Protein AF-0000000068960064 (afdb_homodimer)

Structure (mmCIF, N/CA/C/O backbone):
data_AF-0000000068960064-model_v1
#
loop_
_entity.id
_entity.type
_entity.pdbx_description
1 polymer 'DUF3850 domain-containing protein'
#
loop_
_atom_site.group_PDB
_atom_site.id
_atom_site.type_symbol
_atom_site.label_atom_id
_atom_site.label_alt_id
_atom_site.label_comp_id
_atom_site.label_asym_id
_atom_site.label_entity_id
_atom_site.label_seq_id
_atom_site.pdbx_PDB_ins_code
_atom_site.Cartn_x
_atom_site.Cartn_y
_atom_site.Cartn_z
_atom_site.occupancy
_atom_site.B_iso_or_equiv
_atom_site.auth_seq_id
_atom_site.auth_comp_id
_atom_site.auth_asym_id
_atom_site.auth_atom_id
_atom_site.pdbx_PDB_model_num
ATOM 1 N N . MET A 1 1 ? 0.084 6.121 22.406 1 81.81 1 MET A N 1
ATOM 2 C CA . MET A 1 1 ? -1.098 6.828 21.906 1 81.81 1 MET A CA 1
ATOM 3 C C . MET A 1 1 ? -1.015 7.051 20.406 1 81.81 1 MET A C 1
ATOM 5 O O . MET A 1 1 ? 0.071 7.273 19.859 1 81.81 1 MET A O 1
ATOM 9 N N . SER A 1 2 ? -2.117 6.816 19.656 1 93 2 SER A N 1
ATOM 10 C CA . SER A 1 2 ? -2.115 7.016 18.219 1 93 2 SER A CA 1
ATOM 11 C C . SER A 1 2 ? -2.152 8.5 17.859 1 93 2 SER A C 1
ATOM 13 O O . SER A 1 2 ? -2.826 9.289 18.531 1 93 2 SER A O 1
ATOM 15 N N . VAL A 1 3 ? -1.371 8.844 16.922 1 95.94 3 VAL A N 1
ATOM 16 C CA . VAL A 1 3 ? -1.295 10.227 16.453 1 95.94 3 VAL A CA 1
ATOM 17 C C . VAL A 1 3 ? -2.088 10.367 15.156 1 95.94 3 VAL A C 1
ATOM 19 O O . VAL A 1 3 ? -2.084 9.469 14.312 1 95.94 3 VAL A O 1
ATOM 22 N N . ILE A 1 4 ? -2.777 11.492 15.031 1 96.94 4 ILE A N 1
ATOM 23 C CA . ILE A 1 4 ? -3.428 11.828 13.766 1 96.94 4 ILE A CA 1
ATOM 24 C C . ILE A 1 4 ? -2.545 12.789 12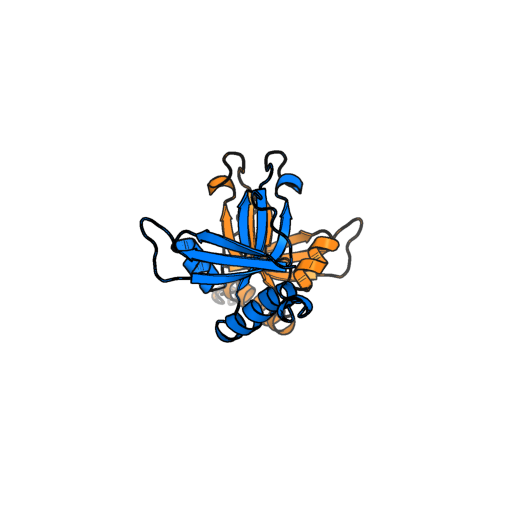.969 1 96.94 4 ILE A C 1
ATOM 26 O O . ILE A 1 4 ? -2.201 13.875 13.445 1 96.94 4 ILE A O 1
ATOM 30 N N . HIS A 1 5 ? -2.164 12.43 11.766 1 98.12 5 HIS A N 1
ATOM 31 C CA . HIS A 1 5 ? -1.377 13.266 10.867 1 98.12 5 HIS A CA 1
ATOM 32 C C . HIS A 1 5 ? -2.242 13.836 9.75 1 98.12 5 HIS A C 1
ATOM 34 O O . HIS A 1 5 ? -2.961 13.102 9.078 1 98.12 5 HIS A O 1
ATOM 40 N N . SER A 1 6 ? -2.203 15.156 9.602 1 96.94 6 SER A N 1
ATOM 41 C CA . SER A 1 6 ? -2.891 15.789 8.477 1 96.94 6 SER A CA 1
ATOM 42 C C . SER A 1 6 ? -1.983 15.875 7.258 1 96.94 6 SER A C 1
ATOM 44 O O . SER A 1 6 ? -0.905 16.469 7.32 1 96.94 6 SER A O 1
ATOM 46 N N . LEU A 1 7 ? -2.424 15.32 6.137 1 97.31 7 LEU A N 1
ATOM 47 C CA . LEU A 1 7 ? -1.619 15.297 4.918 1 97.31 7 LEU A CA 1
ATOM 48 C C . LEU A 1 7 ? -2.445 15.734 3.713 1 97.31 7 LEU A C 1
ATOM 50 O O . LEU A 1 7 ? -3.631 15.406 3.615 1 97.31 7 LEU A O 1
ATOM 54 N N . LYS A 1 8 ? -1.769 16.438 2.809 1 96.31 8 LYS A N 1
ATOM 55 C CA . LYS A 1 8 ? -2.402 16.75 1.531 1 96.31 8 LYS A CA 1
ATOM 56 C C . LYS A 1 8 ? -2.182 15.633 0.52 1 96.31 8 LYS A C 1
ATOM 58 O O . LYS A 1 8 ? -1.143 14.977 0.537 1 96.31 8 LYS A O 1
ATOM 63 N N . ILE A 1 9 ? -3.078 15.461 -0.374 1 97.62 9 ILE A N 1
ATOM 64 C CA . ILE A 1 9 ? -2.994 14.492 -1.461 1 97.62 9 ILE A CA 1
ATOM 65 C C . ILE A 1 9 ? -3.629 15.078 -2.723 1 97.62 9 ILE A C 1
ATOM 67 O O . ILE A 1 9 ? -4.656 15.758 -2.65 1 97.62 9 ILE A O 1
ATOM 71 N N . ALA A 1 10 ? -3.008 14.789 -3.893 1 96.19 10 ALA A N 1
ATOM 72 C CA . ALA A 1 10 ? -3.539 15.266 -5.164 1 96.19 10 ALA A CA 1
ATOM 73 C C . ALA A 1 10 ? -4.887 14.625 -5.473 1 96.19 10 ALA A C 1
ATOM 75 O O . ALA A 1 10 ? -5.137 13.477 -5.09 1 96.19 10 ALA A O 1
ATOM 76 N N . PRO A 1 11 ? -5.75 15.273 -6.262 1 96.5 11 PRO A N 1
ATOM 77 C CA . PRO A 1 11 ? -7.113 14.797 -6.504 1 96.5 11 PRO A CA 1
ATOM 78 C C . PRO A 1 11 ? -7.148 13.406 -7.137 1 96.5 11 PRO A C 1
ATOM 80 O O . PRO A 1 11 ? -7.969 12.57 -6.754 1 96.5 11 PRO A O 1
ATOM 83 N N . GLY A 1 12 ? -6.281 13.156 -8.148 1 96.75 12 GLY A N 1
ATOM 84 C CA . GLY A 1 12 ? -6.258 11.828 -8.75 1 96.75 12 GLY A CA 1
ATOM 85 C C . GLY A 1 12 ? -5.906 10.734 -7.762 1 96.75 12 GLY A C 1
ATOM 86 O O . GLY A 1 12 ? -6.539 9.68 -7.75 1 96.75 12 GLY A O 1
ATOM 87 N N . HIS A 1 13 ? -4.965 10.984 -6.945 1 98.25 13 HIS A N 1
ATOM 88 C CA . HIS A 1 13 ? -4.59 10.031 -5.91 1 98.25 13 HIS A CA 1
ATOM 89 C C . HIS A 1 13 ? -5.691 9.891 -4.863 1 98.25 13 HIS A C 1
ATOM 91 O O . HIS A 1 13 ? -6.004 8.773 -4.434 1 98.25 13 HIS A O 1
ATOM 97 N N . PHE A 1 14 ? -6.289 11.016 -4.504 1 98.31 14 PHE A N 1
ATOM 98 C CA . PHE A 1 14 ? -7.375 10.992 -3.533 1 98.31 14 PHE A CA 1
ATOM 99 C C . PHE A 1 14 ? -8.523 10.117 -4.023 1 98.31 14 PHE A C 1
ATOM 101 O O . PHE A 1 14 ? -9.016 9.266 -3.289 1 98.31 14 PHE A O 1
ATOM 108 N N . ALA A 1 15 ? -8.945 10.312 -5.238 1 98.31 15 ALA A N 1
ATOM 109 C CA . ALA A 1 15 ? -10.031 9.531 -5.828 1 98.31 15 ALA A CA 1
ATOM 110 C C . ALA A 1 15 ? -9.719 8.039 -5.797 1 98.31 15 ALA A C 1
ATOM 112 O O . ALA A 1 15 ? -10.594 7.219 -5.523 1 98.31 15 ALA A O 1
ATOM 113 N N . SER A 1 16 ? -8.445 7.668 -6.078 1 98.69 16 SER A N 1
ATOM 114 C CA . SER A 1 16 ? -8.039 6.266 -6.086 1 98.69 16 SER A CA 1
ATOM 115 C C . SER A 1 16 ? -8.086 5.672 -4.68 1 98.69 16 SER A C 1
ATOM 117 O O . SER A 1 16 ? -8.398 4.492 -4.512 1 98.69 16 SER A O 1
ATOM 119 N N . VAL A 1 17 ? -7.77 6.477 -3.678 1 98.81 17 VAL A N 1
ATOM 120 C CA . VAL A 1 17 ? -7.848 6.012 -2.297 1 98.81 17 VAL A CA 1
ATOM 121 C C . VAL A 1 17 ? -9.305 5.738 -1.926 1 98.81 17 VAL A C 1
ATOM 123 O O . VAL A 1 17 ? -9.625 4.676 -1.387 1 98.81 17 VAL A O 1
ATOM 126 N N . ILE A 1 18 ? -10.195 6.668 -2.252 1 98.44 18 ILE A N 1
ATOM 127 C CA . ILE A 1 18 ? -11.609 6.562 -1.899 1 98.44 18 ILE A CA 1
ATOM 128 C C . ILE A 1 18 ? -12.234 5.363 -2.613 1 98.44 18 ILE A C 1
ATOM 130 O O . ILE A 1 18 ? -13.086 4.672 -2.051 1 98.44 18 ILE A O 1
ATOM 134 N N . ALA A 1 19 ? -11.758 5.094 -3.764 1 98.44 19 ALA A N 1
ATOM 135 C CA . ALA A 1 19 ? -12.273 3.975 -4.547 1 98.44 19 ALA A CA 1
ATOM 136 C C . ALA A 1 19 ? -11.75 2.645 -4.016 1 98.44 19 ALA A C 1
ATOM 138 O O . ALA A 1 19 ? -12.188 1.578 -4.449 1 98.44 19 ALA A O 1
ATOM 139 N N . GLY A 1 20 ? -10.781 2.691 -3.104 1 98.25 20 GLY A N 1
ATOM 140 C CA . GLY A 1 20 ? -10.211 1.477 -2.543 1 98.25 20 GLY A CA 1
ATOM 141 C C . GLY A 1 20 ? -9.133 0.864 -3.422 1 98.25 20 GLY A C 1
ATOM 142 O O . GLY A 1 20 ? -8.734 -0.284 -3.215 1 98.25 20 GLY A O 1
ATOM 143 N N . GLU A 1 21 ? -8.727 1.614 -4.422 1 98.81 21 GLU A N 1
ATOM 144 C CA . GLU A 1 21 ? -7.719 1.127 -5.363 1 98.81 21 GLU A CA 1
ATOM 145 C C . GLU A 1 21 ? -6.309 1.4 -4.852 1 98.81 21 GLU A C 1
ATOM 147 O O . GLU A 1 21 ? -5.449 0.517 -4.883 1 98.81 21 GLU A O 1
ATOM 152 N N . LYS A 1 22 ? -6.062 2.643 -4.512 1 98.88 22 LYS A N 1
ATOM 153 C CA . LYS A 1 22 ? -4.789 3.037 -3.918 1 98.88 22 LYS A CA 1
ATOM 154 C C . LYS A 1 22 ? -4.785 2.783 -2.412 1 98.88 22 LYS A C 1
ATOM 156 O O . LYS A 1 22 ? -5.551 3.406 -1.671 1 98.88 22 LYS A O 1
ATOM 161 N N . LYS A 1 23 ? -3.988 1.903 -1.956 1 98.94 23 LYS A N 1
ATOM 162 C CA . LYS A 1 23 ? -4.066 1.434 -0.576 1 98.94 23 LYS A CA 1
ATOM 163 C C . LYS A 1 23 ? -2.779 1.74 0.184 1 98.94 23 LYS A C 1
ATOM 165 O O . LYS A 1 23 ? -2.57 1.237 1.29 1 98.94 23 LYS A O 1
ATOM 170 N N . ALA A 1 24 ? -1.904 2.5 -0.433 1 98.94 24 ALA A N 1
ATOM 171 C CA . ALA A 1 24 ? -0.665 2.877 0.242 1 98.94 24 ALA A CA 1
ATOM 172 C C . ALA A 1 24 ? -0.191 4.254 -0.208 1 98.94 24 ALA A C 1
ATOM 174 O O . ALA A 1 24 ? -0.5 4.691 -1.319 1 98.94 24 ALA A O 1
ATOM 175 N N . GLU A 1 25 ? 0.481 4.871 0.685 1 98.69 25 GLU A N 1
ATOM 176 C CA . GLU A 1 25 ? 1.116 6.16 0.421 1 98.69 25 GLU A CA 1
ATOM 177 C C . GLU A 1 25 ? 2.637 6.035 0.425 1 98.69 25 GLU A C 1
ATOM 179 O O . GLU A 1 25 ? 3.203 5.301 1.238 1 98.69 25 GLU A O 1
ATOM 184 N N . LEU A 1 26 ? 3.27 6.715 -0.509 1 98.69 26 LEU A N 1
ATOM 185 C CA . LEU A 1 26 ? 4.715 6.891 -0.554 1 98.69 26 LEU A CA 1
ATOM 186 C C . LEU A 1 26 ? 5.109 8.289 -0.103 1 98.69 26 LEU A C 1
ATOM 188 O O . LEU A 1 26 ? 4.812 9.273 -0.787 1 98.69 26 LEU A O 1
ATOM 192 N N . ARG A 1 27 ? 5.824 8.367 1.087 1 98.5 27 ARG A N 1
ATOM 193 C CA . ARG A 1 27 ? 6.137 9.664 1.679 1 98.5 27 ARG A CA 1
ATOM 194 C C . ARG A 1 27 ? 7.48 9.633 2.396 1 98.5 27 ARG A C 1
ATOM 196 O O . ARG A 1 27 ? 7.934 8.57 2.826 1 98.5 27 ARG A O 1
ATOM 203 N N . MET A 1 28 ? 7.98 10.852 2.529 1 97.5 28 MET A N 1
ATOM 204 C CA . MET A 1 28 ? 9.062 10.984 3.498 1 97.5 28 MET A CA 1
ATOM 205 C C . MET A 1 28 ? 8.547 10.805 4.922 1 97.5 28 MET A C 1
ATOM 207 O O . MET A 1 28 ? 7.484 11.32 5.27 1 97.5 28 MET A O 1
ATOM 211 N N . ASN A 1 29 ? 9.359 10.023 5.66 1 98.12 29 ASN A N 1
ATOM 212 C CA . ASN A 1 29 ? 8.961 9.844 7.055 1 98.12 29 ASN A CA 1
ATOM 213 C C . ASN A 1 29 ? 9.453 10.984 7.934 1 98.12 29 ASN A C 1
ATOM 215 O O . ASN A 1 29 ? 10.219 10.766 8.875 1 98.12 29 ASN A O 1
ATOM 219 N N . ASP A 1 30 ? 8.969 12.133 7.734 1 97.62 30 ASP A N 1
ATOM 220 C CA . ASP A 1 30 ? 9.367 13.328 8.469 1 97.62 30 ASP A CA 1
ATOM 221 C C . ASP A 1 30 ? 8.461 13.555 9.68 1 97.62 30 ASP A C 1
ATOM 223 O O . ASP A 1 30 ? 8.695 14.469 10.469 1 97.62 30 ASP A O 1
ATOM 227 N N . ARG A 1 31 ? 7.52 12.688 9.891 1 97.25 31 ARG A N 1
ATOM 228 C CA . ARG A 1 31 ? 6.57 12.828 10.992 1 97.25 31 ARG A CA 1
ATOM 229 C C . ARG A 1 31 ? 6.645 11.633 11.938 1 97.25 31 ARG A C 1
ATOM 231 O O . ARG A 1 31 ? 5.867 11.539 12.891 1 97.25 31 ARG A O 1
ATOM 238 N N . ASN A 1 32 ? 7.562 10.828 11.68 1 97.31 32 ASN A N 1
ATOM 239 C CA . ASN A 1 32 ? 7.707 9.609 12.461 1 97.31 32 ASN A CA 1
ATOM 240 C C . ASN A 1 32 ? 6.41 8.805 12.484 1 97.31 32 ASN A C 1
ATOM 242 O O . ASN A 1 32 ? 5.898 8.469 13.555 1 97.31 32 ASN A O 1
ATOM 246 N N . PHE A 1 33 ? 5.926 8.461 11.344 1 98.5 33 PHE A N 1
ATOM 247 C CA . PHE A 1 33 ? 4.711 7.664 11.211 1 98.5 33 PHE A CA 1
ATOM 248 C C . PHE A 1 33 ? 4.867 6.324 11.922 1 98.5 33 PHE A C 1
ATOM 250 O O . PHE A 1 33 ? 5.941 5.723 11.891 1 98.5 33 PHE A O 1
ATOM 257 N N . LYS A 1 34 ? 3.805 5.852 12.539 1 98.25 34 LYS A N 1
ATOM 258 C CA . LYS A 1 34 ? 3.783 4.539 13.18 1 98.25 34 LYS A CA 1
ATOM 259 C C . LYS A 1 34 ? 2.541 3.75 12.781 1 98.25 34 LYS A C 1
ATOM 261 O O . LYS A 1 34 ? 1.494 4.332 12.492 1 98.25 34 LYS A O 1
ATOM 266 N N . CYS A 1 35 ? 2.814 2.441 12.742 1 98.31 35 CYS A N 1
ATOM 267 C CA . CYS A 1 35 ? 1.626 1.604 12.633 1 98.31 35 CYS A CA 1
ATOM 268 C C . CYS A 1 35 ? 0.622 1.937 13.734 1 98.31 35 CYS A C 1
ATOM 270 O O . CYS A 1 35 ? 1.001 2.125 14.891 1 98.31 35 CYS A O 1
ATOM 272 N N . GLY A 1 36 ? -0.589 2.127 13.367 1 97.56 36 GLY A N 1
ATOM 273 C CA . GLY A 1 36 ? -1.618 2.477 14.328 1 97.56 36 GLY A CA 1
ATOM 274 C C . GLY A 1 36 ? -1.963 3.953 14.328 1 97.56 36 GLY A C 1
ATOM 275 O O . GLY A 1 36 ? -3.008 4.352 14.844 1 97.56 36 GLY A O 1
ATOM 276 N N . ASP A 1 37 ? -1.085 4.797 13.773 1 98.19 37 ASP A N 1
ATOM 277 C CA . ASP A 1 37 ? -1.425 6.203 13.578 1 98.19 37 ASP A CA 1
ATOM 278 C C . ASP A 1 37 ? -2.564 6.355 12.57 1 98.19 37 ASP A C 1
ATOM 280 O O . ASP A 1 37 ? -2.973 5.383 11.938 1 98.19 37 ASP A O 1
ATOM 284 N N . PHE A 1 38 ? -3.086 7.527 12.555 1 98.5 38 PHE A N 1
ATOM 285 C CA . PHE A 1 38 ? -4.105 7.871 11.578 1 98.5 38 PHE A CA 1
ATOM 286 C C . PHE A 1 38 ? -3.639 9.016 10.688 1 98.5 38 PHE A C 1
ATOM 288 O O . PHE A 1 38 ? -2.865 9.875 11.117 1 98.5 38 PHE A O 1
ATOM 295 N N . ILE A 1 39 ? -4.129 8.938 9.438 1 98.44 39 ILE A N 1
ATOM 296 C CA . ILE A 1 39 ? -3.871 10 8.469 1 98.44 39 ILE A CA 1
ATOM 297 C C . ILE A 1 39 ? -5.184 10.664 8.07 1 98.44 39 ILE A C 1
ATOM 299 O O . ILE A 1 39 ? -6.121 9.992 7.637 1 98.44 39 ILE A O 1
ATOM 303 N N . LEU A 1 40 ? -5.258 11.906 8.359 1 97.94 40 LEU A N 1
ATOM 304 C CA . LEU A 1 40 ? -6.312 12.727 7.773 1 97.94 40 LEU A CA 1
ATOM 305 C C . LEU A 1 40 ? -5.895 13.258 6.406 1 97.94 40 LEU A C 1
ATOM 307 O O . LEU A 1 40 ? -5.074 14.172 6.312 1 97.94 40 LEU A O 1
ATOM 311 N N . LEU A 1 41 ? -6.461 12.727 5.34 1 98 41 LEU A N 1
ATOM 312 C CA . LEU A 1 41 ? -6.102 13.086 3.973 1 98 41 LEU A CA 1
ATOM 313 C C . LEU A 1 41 ? -6.961 14.234 3.469 1 98 41 LEU A C 1
ATOM 315 O O . LEU A 1 41 ? -8.188 14.125 3.414 1 98 41 LEU A O 1
ATOM 319 N N . HIS A 1 42 ? -6.285 15.297 3.113 1 97.12 42 HIS A N 1
ATOM 320 C CA . HIS A 1 42 ? -6.93 16.453 2.514 1 97.12 42 HIS A CA 1
ATOM 321 C C . HIS A 1 42 ? -6.637 16.547 1.019 1 97.12 42 HIS A C 1
ATOM 323 O O . HIS A 1 42 ? -5.477 16.656 0.614 1 97.12 42 HIS A O 1
ATOM 329 N N . GLU A 1 43 ? -7.695 16.453 0.282 1 97.19 43 GLU A N 1
ATOM 330 C CA . GLU A 1 43 ? -7.496 16.672 -1.147 1 97.19 43 GLU A CA 1
ATOM 331 C C . GLU A 1 43 ? -7.066 18.109 -1.434 1 97.19 43 GLU A C 1
ATOM 333 O O . GLU A 1 43 ? -7.664 19.047 -0.918 1 97.19 43 GLU A O 1
ATOM 338 N N . TRP A 1 44 ? -5.902 18.156 -2.158 1 94 44 TRP A N 1
ATOM 339 C CA . TRP A 1 44 ? -5.348 19.469 -2.422 1 94 44 TRP A CA 1
ATOM 340 C C . TRP A 1 44 ? -4.754 19.547 -3.824 1 94 44 TRP A C 1
ATOM 342 O O . TRP A 1 44 ? -3.967 18.688 -4.215 1 94 44 TRP A O 1
ATOM 352 N N . TRP A 1 45 ? -5.086 20.547 -4.547 1 87.44 45 TRP A N 1
ATOM 353 C CA . TRP A 1 45 ? -4.371 20.953 -5.758 1 87.44 45 TRP A CA 1
ATOM 354 C C . TRP A 1 45 ? -3.994 22.422 -5.699 1 87.44 45 TRP A C 1
ATOM 356 O O . TRP A 1 45 ? -3.207 22.844 -4.844 1 87.44 45 TRP A O 1
ATOM 366 N N . ASP A 1 46 ? -4.688 23.297 -6.234 1 86.12 46 ASP A N 1
ATOM 367 C CA . ASP A 1 46 ? -4.438 24.734 -6.172 1 86.12 46 ASP A CA 1
ATOM 368 C C . ASP A 1 46 ? -5.238 25.375 -5.047 1 86.12 46 ASP A C 1
ATOM 370 O O . ASP A 1 46 ? -4.875 26.453 -4.559 1 86.12 46 ASP A O 1
ATOM 374 N N . GLU A 1 47 ? -6.266 24.672 -4.637 1 81.06 47 GLU A N 1
ATOM 375 C CA . GLU A 1 47 ? -7.09 25.078 -3.504 1 81.06 47 GLU A CA 1
ATOM 376 C C . GLU A 1 47 ? -7.613 23.859 -2.74 1 81.06 47 GLU A C 1
ATOM 378 O O . GLU A 1 47 ? -7.633 22.75 -3.27 1 81.06 47 GLU A O 1
ATOM 383 N N . PHE A 1 48 ? -7.859 24.172 -1.529 1 77 48 PHE A N 1
ATOM 384 C CA . PHE A 1 48 ? -8.484 23.078 -0.778 1 77 48 PHE A CA 1
ATOM 385 C C . PHE A 1 48 ? -9.891 22.812 -1.296 1 77 48 PHE A C 1
ATOM 387 O O . PHE A 1 48 ? -10.617 23.734 -1.655 1 77 48 PHE A O 1
ATOM 394 N N . THR A 1 49 ? -10.078 21.484 -1.423 1 83.31 49 THR A N 1
ATOM 395 C CA . THR A 1 49 ? -11.469 21.094 -1.635 1 83.31 49 THR A CA 1
ATOM 396 C C . THR A 1 49 ? -12.125 20.688 -0.318 1 83.31 49 THR A C 1
ATOM 398 O O . THR A 1 49 ? -11.508 20.797 0.746 1 83.31 49 THR A O 1
ATOM 401 N N . ASP A 1 50 ? -13.391 20.312 -0.248 1 88.38 50 ASP A N 1
ATOM 402 C CA . ASP A 1 50 ? -14.094 19.859 0.945 1 88.38 50 ASP A CA 1
ATOM 403 C C . ASP A 1 50 ? -13.906 18.359 1.161 1 88.38 50 ASP A C 1
ATOM 405 O O . ASP A 1 50 ? -14.453 17.797 2.105 1 88.38 50 ASP A O 1
ATOM 409 N N . ASN A 1 51 ? -13.062 17.766 0.312 1 94.75 51 ASN A N 1
ATOM 410 C CA . ASN A 1 51 ? -12.891 16.328 0.423 1 94.75 51 ASN A CA 1
ATOM 411 C C . ASN A 1 51 ? -11.805 15.969 1.434 1 94.75 51 ASN A C 1
ATOM 413 O O . ASN A 1 51 ? -10.648 16.359 1.27 1 94.75 51 ASN A O 1
ATOM 417 N N . VAL A 1 52 ? -12.227 15.281 2.418 1 96.56 52 VAL A N 1
ATOM 418 C CA . VAL A 1 52 ? -11.344 14.82 3.49 1 96.56 52 VAL A CA 1
ATOM 419 C C . VAL A 1 52 ? -11.711 13.391 3.879 1 96.56 52 VAL A C 1
ATOM 421 O O . VAL A 1 52 ? -12.891 13.031 3.918 1 96.56 52 VAL A O 1
ATOM 424 N N . SER A 1 53 ? -10.703 12.586 4.195 1 97.81 53 SER A N 1
ATOM 425 C CA . SER A 1 53 ? -10.953 11.227 4.66 1 97.81 53 SER A CA 1
ATOM 426 C C . SER A 1 53 ? -9.93 10.805 5.707 1 97.81 53 SER A C 1
ATOM 428 O O . SER A 1 53 ? -8.773 11.234 5.664 1 97.81 53 SER A O 1
ATOM 430 N N . LEU A 1 54 ? -10.391 10.016 6.637 1 98.56 54 LEU A N 1
ATOM 431 C CA . LEU A 1 54 ? -9.531 9.461 7.676 1 98.56 54 LEU A CA 1
ATOM 432 C C . LEU A 1 54 ? -9.109 8.039 7.332 1 98.56 54 LEU A C 1
ATOM 434 O O . LEU A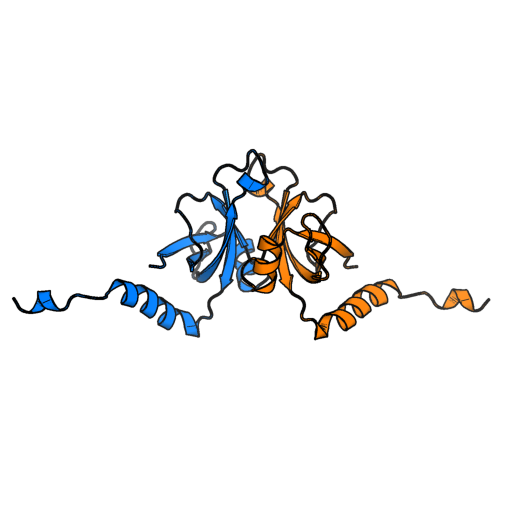 1 54 ? -9.93 7.234 6.887 1 98.56 54 LEU A O 1
ATOM 438 N N . ALA A 1 55 ? -7.812 7.758 7.52 1 98.81 55 ALA A N 1
ATOM 439 C CA . ALA A 1 55 ? -7.289 6.414 7.289 1 98.81 55 ALA A CA 1
ATOM 440 C C . ALA A 1 55 ? -6.359 5.988 8.422 1 98.81 55 ALA A C 1
ATOM 442 O O . ALA A 1 55 ? -5.641 6.816 8.992 1 98.81 55 ALA A O 1
ATOM 443 N N . LYS A 1 56 ? -6.391 4.699 8.695 1 98.69 56 LYS A N 1
ATOM 444 C CA . LYS A 1 56 ? -5.457 4.125 9.664 1 98.69 56 LYS A CA 1
ATOM 445 C C . LYS A 1 56 ? -4.219 3.57 8.969 1 98.69 56 LYS A C 1
ATOM 447 O O . LYS A 1 56 ? -4.324 2.916 7.926 1 98.69 56 LYS A O 1
ATOM 452 N N . VAL A 1 57 ? -3.031 3.877 9.516 1 98.88 57 VAL A N 1
ATOM 453 C CA . VAL A 1 57 ? -1.796 3.26 9.039 1 98.88 57 VAL A CA 1
ATOM 454 C C . VAL A 1 57 ? -1.695 1.831 9.57 1 98.88 57 VAL A C 1
ATOM 456 O O . VAL A 1 57 ? -1.613 1.614 10.781 1 98.88 57 VAL A O 1
ATOM 459 N N . THR A 1 58 ? -1.629 0.861 8.656 1 98.94 58 THR A N 1
ATOM 460 C CA . THR A 1 58 ? -1.699 -0.527 9.094 1 98.94 58 THR A CA 1
ATOM 461 C C . THR A 1 58 ? -0.35 -1.22 8.922 1 98.94 58 THR A C 1
ATOM 463 O O . THR A 1 58 ? -0.126 -2.301 9.469 1 98.94 58 THR A O 1
ATOM 466 N N . HIS A 1 59 ? 0.544 -0.656 8.18 1 98.94 59 HIS A N 1
ATOM 467 C CA . HIS A 1 59 ? 1.879 -1.193 7.941 1 98.94 59 HIS A CA 1
ATOM 468 C C . HIS A 1 59 ? 2.822 -0.115 7.422 1 98.94 59 HIS A C 1
ATOM 470 O O . HIS A 1 59 ? 2.414 0.748 6.641 1 98.94 59 HIS A O 1
ATOM 476 N N . LEU A 1 60 ? 4.039 -0.174 7.887 1 98.81 60 LEU A N 1
ATOM 477 C CA . LEU A 1 60 ? 5.094 0.701 7.387 1 98.81 60 LEU A CA 1
ATOM 478 C C . LEU A 1 60 ? 6.227 -0.111 6.77 1 98.81 60 LEU A C 1
ATOM 480 O O . LEU A 1 60 ? 6.719 -1.062 7.379 1 98.81 60 LEU A O 1
ATOM 484 N N . LEU A 1 61 ? 6.609 0.237 5.609 1 98.69 61 LEU A N 1
ATOM 485 C CA . LEU A 1 61 ? 7.719 -0.383 4.895 1 98.69 61 LEU A CA 1
ATOM 486 C C . LEU A 1 61 ? 8.773 0.653 4.527 1 98.69 61 LEU A C 1
ATOM 488 O O . LEU A 1 61 ? 8.57 1.461 3.619 1 98.69 61 LEU A O 1
ATOM 492 N N . PRO A 1 62 ? 9.898 0.629 5.289 1 98.19 62 PRO A N 1
ATOM 493 C CA . PRO A 1 62 ? 10.969 1.56 4.914 1 98.19 62 PRO A CA 1
ATOM 494 C C . PRO A 1 62 ? 11.531 1.282 3.521 1 98.19 62 PRO A C 1
ATOM 496 O O . PRO A 1 62 ? 11.984 0.17 3.246 1 98.19 62 PRO A O 1
ATOM 499 N N . VAL A 1 63 ? 11.516 2.326 2.705 1 98.19 63 VAL A N 1
ATOM 500 C CA . VAL A 1 63 ? 11.984 2.186 1.33 1 98.19 63 VAL A CA 1
ATOM 501 C C . VAL A 1 63 ? 13.477 1.841 1.324 1 98.19 63 VAL A C 1
ATOM 503 O O . VAL A 1 63 ? 13.938 1.059 0.489 1 98.19 63 VAL A O 1
ATOM 506 N N . GLY A 1 64 ? 14.164 2.348 2.275 1 96.69 64 GLY A N 1
ATOM 507 C CA . GLY A 1 64 ? 15.594 2.129 2.377 1 96.69 64 GLY A CA 1
ATOM 508 C C . GLY A 1 64 ? 15.969 0.672 2.58 1 96.69 64 GLY A C 1
ATOM 509 O O . GLY A 1 64 ? 17.125 0.29 2.4 1 96.69 64 GLY A O 1
ATOM 510 N N . ASP A 1 65 ? 15.062 -0.191 2.967 1 96 65 ASP A N 1
ATOM 511 C CA . ASP A 1 65 ? 15.328 -1.62 3.115 1 96 65 ASP A CA 1
ATOM 512 C C . ASP A 1 65 ? 15.484 -2.293 1.755 1 96 65 ASP A C 1
ATOM 514 O O . ASP A 1 65 ? 16.016 -3.404 1.665 1 96 65 ASP A O 1
ATOM 518 N N . PHE A 1 66 ? 15.039 -1.621 0.648 1 94.56 66 PHE A N 1
ATOM 519 C CA . PHE A 1 66 ? 15.023 -2.246 -0.669 1 94.56 66 PHE A CA 1
ATOM 520 C C . PHE A 1 66 ? 15.828 -1.425 -1.67 1 94.56 66 PHE A C 1
ATOM 522 O O . PHE A 1 66 ? 16.5 -1.981 -2.543 1 94.56 66 PHE A O 1
ATOM 529 N N . ILE A 1 67 ? 15.664 -0.133 -1.48 1 94.38 67 ILE A N 1
ATOM 530 C CA . ILE A 1 67 ? 16.359 0.794 -2.373 1 94.38 67 ILE A CA 1
ATOM 531 C C . ILE A 1 67 ? 17.469 1.501 -1.62 1 94.38 67 ILE A C 1
ATOM 533 O O . ILE A 1 67 ? 17.219 2.316 -0.732 1 94.38 67 ILE A O 1
ATOM 537 N N . ILE A 1 68 ? 18.641 1.333 -1.988 1 90.88 68 ILE A N 1
ATOM 538 C CA . ILE A 1 68 ? 19.812 1.862 -1.288 1 90.88 68 ILE A CA 1
ATOM 539 C C . ILE A 1 68 ? 19.703 3.381 -1.176 1 90.88 68 ILE A C 1
ATOM 541 O O . ILE A 1 68 ? 20 3.957 -0.129 1 90.88 68 ILE A O 1
ATOM 545 N N . THR A 1 69 ? 19.203 4.051 -2.104 1 90.25 69 THR A N 1
ATOM 546 C CA . THR A 1 69 ? 19.078 5.508 -2.113 1 90.25 69 THR A CA 1
ATOM 547 C C . THR A 1 69 ? 17.688 5.938 -1.671 1 90.25 69 THR A C 1
ATOM 549 O O . THR A 1 69 ? 17.297 7.09 -1.864 1 90.25 69 THR A O 1
ATOM 552 N N . GLY A 1 70 ? 16.969 5.059 -1.166 1 92.5 70 GLY A N 1
ATOM 553 C CA . GLY A 1 70 ? 15.586 5.344 -0.78 1 92.5 70 GLY A CA 1
ATOM 554 C C . GLY A 1 70 ? 15.484 6.324 0.372 1 92.5 70 GLY A C 1
ATOM 555 O O . GLY A 1 70 ? 14.453 6.973 0.549 1 92.5 70 GLY A O 1
ATOM 556 N N . GLY A 1 71 ? 16.594 6.422 1.162 1 94.56 71 GLY A N 1
ATOM 557 C CA . GLY A 1 71 ? 16.609 7.391 2.244 1 94.56 71 GLY A CA 1
ATOM 558 C C . GLY A 1 71 ? 15.531 7.137 3.283 1 94.56 71 GLY A C 1
ATOM 559 O O . GLY A 1 71 ? 15.336 6 3.721 1 94.56 71 GLY A O 1
ATOM 560 N N . ASN A 1 72 ? 14.891 8.273 3.734 1 97.44 72 ASN A N 1
ATOM 561 C CA . ASN A 1 72 ? 13.914 8.195 4.809 1 97.44 72 ASN A CA 1
ATOM 562 C C . ASN A 1 72 ? 12.492 8.094 4.266 1 97.44 72 ASN A C 1
ATOM 564 O O . ASN A 1 72 ? 11.539 8.523 4.918 1 97.44 72 ASN A O 1
ATOM 568 N N . TRP A 1 73 ? 12.375 7.586 3.1 1 98.12 73 TRP A N 1
ATOM 569 C CA . TRP A 1 73 ? 11.055 7.367 2.521 1 98.12 73 TRP A CA 1
ATOM 570 C C . TRP A 1 73 ? 10.414 6.109 3.088 1 98.12 73 TRP A C 1
ATOM 572 O O . TRP A 1 73 ? 11.109 5.16 3.461 1 98.12 73 TRP A O 1
ATOM 582 N N . VAL A 1 74 ? 9.117 6.105 3.162 1 98.75 74 VAL A N 1
ATOM 583 C CA . VAL A 1 74 ? 8.367 4.961 3.656 1 98.75 74 VAL A CA 1
ATOM 584 C C . VAL A 1 74 ? 7.152 4.715 2.762 1 98.75 74 VAL A C 1
ATOM 586 O O . VAL A 1 74 ? 6.582 5.656 2.203 1 98.75 74 VAL A O 1
ATOM 589 N N . VAL A 1 75 ? 6.824 3.453 2.547 1 98.88 75 VAL A N 1
ATOM 590 C CA . VAL A 1 75 ? 5.516 3.041 2.051 1 98.88 75 VAL A CA 1
ATOM 591 C C . VAL A 1 75 ? 4.586 2.746 3.227 1 98.88 75 VAL A C 1
ATOM 593 O O . VAL A 1 75 ? 4.887 1.891 4.062 1 98.88 75 VAL A O 1
ATOM 596 N N . MET A 1 76 ? 3.455 3.416 3.275 1 98.94 76 MET A N 1
ATOM 597 C CA . MET A 1 76 ? 2.479 3.205 4.34 1 98.94 76 MET A CA 1
ATOM 598 C C . MET A 1 76 ? 1.208 2.564 3.793 1 98.94 76 MET A C 1
ATOM 600 O O . MET A 1 76 ? 0.483 3.182 3.01 1 98.94 76 MET A O 1
ATOM 604 N N . SER A 1 77 ? 0.976 1.335 4.176 1 98.94 77 SER A N 1
ATOM 605 C CA . SER A 1 77 ? -0.349 0.774 3.93 1 98.94 77 SER A CA 1
ATOM 606 C C . SER A 1 77 ? -1.408 1.461 4.785 1 98.94 77 SER A C 1
ATOM 608 O O . SER A 1 77 ? -1.174 1.749 5.961 1 98.94 77 SER A O 1
ATOM 610 N N . ILE A 1 78 ? -2.557 1.712 4.156 1 98.94 78 ILE A N 1
ATOM 611 C CA . ILE A 1 78 ? -3.592 2.428 4.891 1 98.94 78 ILE A CA 1
ATOM 612 C C . ILE A 1 78 ? -4.941 1.739 4.691 1 98.94 78 ILE A C 1
ATOM 614 O O . ILE A 1 78 ? -5.168 1.095 3.664 1 98.94 78 ILE A O 1
ATOM 618 N N . SER A 1 79 ? -5.77 1.829 5.672 1 98.81 79 SER A N 1
ATOM 619 C CA . SER A 1 79 ? -7.172 1.421 5.609 1 98.81 79 SER A CA 1
ATOM 620 C C . SER A 1 79 ? -8.102 2.6 5.871 1 98.81 79 SER A C 1
ATOM 622 O O . SER A 1 79 ? -8.039 3.223 6.934 1 98.81 79 SER A O 1
ATOM 624 N N . LEU A 1 80 ? -8.953 2.85 4.934 1 98.62 80 LEU A N 1
ATOM 625 C CA . LEU A 1 80 ? -9.906 3.938 5.105 1 98.62 80 LEU A CA 1
ATOM 626 C C . LEU A 1 80 ? -10.844 3.654 6.273 1 98.62 80 LEU A C 1
ATOM 628 O O . LEU A 1 80 ? -11.281 2.516 6.465 1 98.62 80 LEU A O 1
ATOM 632 N N . VAL A 1 81 ? -11.117 4.711 6.938 1 98.5 81 VAL A N 1
ATOM 633 C CA . VAL A 1 81 ? -12.078 4.617 8.031 1 98.5 81 VAL A CA 1
ATOM 634 C C . VAL A 1 81 ? -13.469 5.008 7.535 1 98.5 81 VAL A C 1
ATOM 636 O O . VAL A 1 81 ? -13.641 6.062 6.922 1 98.5 81 VAL A O 1
ATOM 639 N N . ASP A 1 82 ? -14.391 4.148 7.855 1 97.94 82 ASP A N 1
ATOM 640 C CA . ASP A 1 82 ? -15.766 4.477 7.488 1 97.94 82 ASP A CA 1
ATOM 641 C C . ASP A 1 82 ? -16.266 5.707 8.25 1 97.94 82 ASP A C 1
ATOM 643 O O . ASP A 1 82 ? -15.977 5.859 9.438 1 97.94 82 ASP A O 1
ATOM 647 N N . GLU A 1 83 ? -17.031 6.48 7.555 1 96.19 83 GLU A N 1
ATOM 648 C CA . GLU A 1 83 ? -17.547 7.719 8.141 1 96.19 83 GLU A CA 1
ATOM 649 C C . GLU A 1 83 ? -18.219 7.461 9.484 1 96.19 83 GLU A C 1
ATOM 651 O O . GLU A 1 83 ? -18.047 8.242 10.43 1 96.19 83 GLU A O 1
ATOM 656 N N . LYS A 1 84 ? -18.922 6.379 9.664 1 97.5 84 LYS A N 1
ATOM 657 C CA . LYS A 1 84 ? -19.672 6.07 10.883 1 97.5 84 LYS A CA 1
ATOM 658 C C . LYS A 1 84 ? -18.734 5.785 12.047 1 97.5 84 LYS A C 1
ATOM 660 O O . LYS A 1 84 ? -19.125 5.898 13.211 1 97.5 84 LYS A O 1
ATOM 665 N N . ASP A 1 85 ? -17.5 5.422 11.703 1 98 85 ASP A N 1
ATOM 666 C CA . ASP A 1 85 ? -16.562 5.016 12.742 1 98 85 ASP A CA 1
ATOM 667 C C . ASP A 1 85 ? -15.625 6.156 13.109 1 98 85 ASP A C 1
ATOM 669 O O . ASP A 1 85 ? -14.828 6.031 14.039 1 98 85 ASP A O 1
ATOM 673 N N . VAL A 1 86 ? -15.711 7.301 12.398 1 97.19 86 VAL A N 1
ATOM 674 C CA . VAL A 1 86 ? -14.758 8.383 12.578 1 97.19 86 VAL A CA 1
ATOM 675 C C . VAL A 1 86 ? -14.891 8.961 13.984 1 97.19 86 VAL A C 1
ATOM 677 O O . VAL A 1 86 ? -13.898 9.094 14.711 1 97.19 86 VAL A O 1
ATOM 680 N N . LEU A 1 87 ? -16.109 9.219 14.469 1 95.38 87 LEU A N 1
ATOM 681 C CA . LEU A 1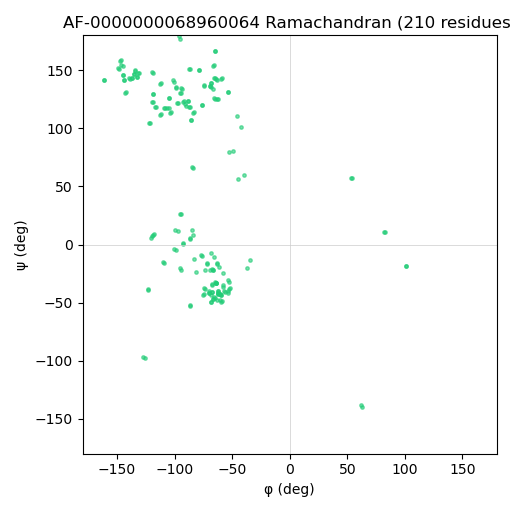 87 ? -16.312 9.844 15.766 1 95.38 87 LEU A CA 1
ATOM 682 C C . LEU A 1 87 ? -15.898 8.906 16.891 1 95.38 87 LEU A C 1
ATOM 684 O O . LEU A 1 87 ? -15.164 9.305 17.797 1 95.38 87 LEU A O 1
ATOM 688 N N . PRO A 1 88 ? -16.359 7.664 16.875 1 95.69 88 PRO A N 1
ATOM 689 C CA . PRO A 1 88 ? -15.891 6.723 17.891 1 95.69 88 PRO A CA 1
ATOM 690 C C . PRO A 1 88 ? -14.367 6.633 17.953 1 95.69 88 PRO A C 1
ATOM 692 O O . PRO A 1 88 ? -13.797 6.578 19.047 1 95.69 88 PRO A O 1
ATOM 695 N N . ILE A 1 89 ? -13.688 6.637 16.844 1 95.31 89 ILE A N 1
ATOM 696 C CA . ILE A 1 89 ? -12.242 6.508 16.797 1 95.31 89 ILE A CA 1
ATOM 697 C C . ILE A 1 89 ? -11.586 7.773 17.344 1 95.31 89 ILE A C 1
ATOM 699 O O . ILE A 1 89 ? -10.633 7.699 18.125 1 95.31 89 ILE A O 1
ATOM 703 N N . LEU A 1 90 ? -12.172 8.875 16.938 1 93 90 LEU A N 1
ATOM 704 C CA . LEU A 1 90 ? -11.641 10.133 17.469 1 93 90 LEU A CA 1
ATOM 705 C C . LEU A 1 90 ? -11.797 10.195 18.984 1 93 90 LEU A C 1
ATOM 707 O O . LEU A 1 90 ? -10.891 10.641 19.688 1 93 90 LEU A O 1
ATOM 711 N N . ALA A 1 91 ? -12.891 9.742 19.469 1 92.12 91 ALA A N 1
ATOM 712 C CA . ALA A 1 91 ? -13.148 9.711 20.906 1 92.12 91 ALA A CA 1
ATOM 713 C C . ALA A 1 91 ? -12.148 8.805 21.625 1 92.12 91 ALA A C 1
ATOM 715 O O . ALA A 1 91 ? -11.648 9.141 22.703 1 92.12 91 ALA A O 1
ATOM 716 N N . GLU A 1 92 ? -11.891 7.688 21.031 1 91.69 92 GLU A N 1
ATOM 717 C CA . GLU A 1 92 ? -10.93 6.742 21.594 1 91.69 92 GLU A CA 1
ATOM 718 C C . GLU A 1 92 ? -9.531 7.355 21.656 1 91.69 92 GLU A C 1
ATOM 720 O O . GLU A 1 92 ? -8.844 7.23 22.672 1 91.69 92 GLU A O 1
ATOM 725 N N . ILE A 1 93 ? -9.172 8.047 20.625 1 90.25 93 ILE A N 1
ATOM 726 C CA . ILE A 1 93 ? -7.844 8.633 20.531 1 90.25 93 ILE A CA 1
ATOM 727 C C . ILE A 1 93 ? -7.719 9.781 21.547 1 90.25 93 ILE A C 1
ATOM 729 O O . ILE A 1 93 ? -6.691 9.922 22.203 1 90.25 93 ILE A O 1
ATOM 733 N N . MET A 1 94 ? -8.797 10.547 21.625 1 87.12 94 MET A N 1
ATOM 734 C CA . MET A 1 94 ? -8.789 11.695 22.531 1 87.12 94 MET A CA 1
ATOM 735 C C . MET A 1 94 ? -8.93 11.242 23.984 1 87.12 94 MET A C 1
ATOM 737 O O . MET A 1 94 ? -8.375 11.867 24.891 1 87.12 94 MET A O 1
ATOM 741 N N . GLY A 1 95 ? -9.859 10.25 24.219 1 81.19 95 GLY A N 1
ATOM 742 C CA . GLY A 1 95 ? -10.023 9.727 25.562 1 81.19 95 GLY A CA 1
ATOM 743 C C . GLY A 1 95 ? -8.781 9.047 26.094 1 81.19 95 GLY A C 1
ATOM 744 O O . GLY A 1 95 ? -8.508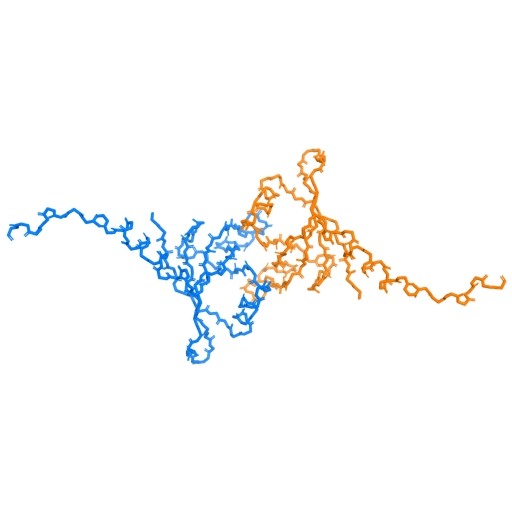 9.102 27.297 1 81.19 95 GLY A O 1
ATOM 745 N N . GLU A 1 96 ? -8.242 8.203 25.25 1 64.69 96 GLU A N 1
ATOM 746 C CA . GLU A 1 96 ? -6.984 7.609 25.688 1 64.69 96 GLU A CA 1
ATOM 747 C C . GLU A 1 96 ? -5.977 8.68 26.094 1 64.69 96 GLU A C 1
ATOM 749 O O . GLU A 1 96 ? -5.141 8.461 26.969 1 64.69 96 GLU A O 1
ATOM 754 N N . GLY A 1 97 ? -6.105 9.836 25.359 1 57.94 97 GLY A N 1
ATOM 755 C CA . GLY A 1 97 ? -5.242 10.945 25.734 1 57.94 97 GLY A CA 1
ATOM 756 C C . GLY A 1 97 ? -5.66 11.625 27.031 1 57.94 97 GLY A C 1
ATOM 757 O O . GLY A 1 97 ? -4.824 12.188 27.734 1 57.94 97 GLY A O 1
ATOM 758 N N . ASN A 1 98 ? -7.039 11.719 27.172 1 53.5 98 ASN A N 1
ATOM 759 C CA . ASN A 1 98 ? -7.574 12.445 28.312 1 53.5 98 ASN A CA 1
ATOM 760 C C . ASN A 1 98 ? -7.664 11.555 29.547 1 53.5 98 ASN A C 1
ATOM 762 O O . ASN A 1 98 ? -8.297 11.922 30.547 1 53.5 98 ASN A O 1
ATOM 766 N N . GLU A 1 99 ? -7.18 10.445 29.766 1 48.59 99 GLU A N 1
ATOM 767 C CA . GLU A 1 99 ? -7.148 10.055 31.172 1 48.59 99 GLU A CA 1
ATOM 768 C C . GLU A 1 99 ? -6.766 11.234 32.062 1 48.59 99 GLU A C 1
ATOM 770 O O . GLU A 1 99 ? -5.594 11.625 32.125 1 48.59 99 GLU A O 1
ATOM 775 N N . TYR A 1 100 ? -7.492 12.195 32.031 1 40.47 100 TYR A N 1
ATOM 776 C CA . TYR A 1 100 ? -7.645 13.32 32.969 1 40.47 100 TYR A CA 1
ATOM 777 C C . TYR A 1 100 ? -7.637 12.844 34.406 1 40.47 100 TYR A C 1
ATOM 779 O O . TYR A 1 100 ? -8.43 11.977 34.781 1 40.47 100 TYR A O 1
ATOM 787 N N . ASN A 1 101 ? -6.57 13 35.031 1 44.84 101 ASN A N 1
ATOM 788 C CA . ASN A 1 101 ? -6.48 13.047 36.469 1 44.84 101 ASN A CA 1
ATOM 789 C C . ASN A 1 101 ? -7.441 14.086 37.062 1 44.84 101 ASN A C 1
ATOM 791 O O . ASN A 1 101 ? -7.227 15.289 36.906 1 44.84 101 ASN A O 1
ATOM 795 N N . PRO A 1 102 ? -8.773 13.883 37.25 1 44.69 102 PRO A N 1
ATOM 796 C CA . PRO A 1 102 ? -9.766 14.742 37.906 1 44.69 102 PRO A CA 1
ATOM 797 C C . PRO A 1 102 ? -9.195 15.523 39.094 1 44.69 102 PRO A C 1
ATOM 799 O O . PRO A 1 102 ? -9.914 16.281 39.75 1 44.69 102 PRO A O 1
ATOM 802 N N . GLU A 1 103 ? -8.062 15.203 39.562 1 42.09 103 GLU A N 1
ATOM 803 C CA . GLU A 1 103 ? -7.75 15.836 40.844 1 42.09 103 GLU A CA 1
ATOM 804 C C . GLU A 1 103 ? -7.703 17.359 40.719 1 42.09 103 GLU A C 1
ATOM 806 O O . GLU A 1 103 ? -7.527 18.062 41.688 1 42.09 103 GLU A O 1
ATOM 811 N N . MET A 1 104 ? -7.543 17.875 39.438 1 39.94 104 MET A N 1
ATOM 812 C CA . MET A 1 104 ? -7.184 19.297 39.562 1 39.94 104 MET A CA 1
ATOM 813 C C . MET A 1 104 ? -8.422 20.156 39.75 1 39.94 104 MET A C 1
ATOM 815 O O . MET A 1 104 ? -8.336 21.391 39.781 1 39.94 104 MET A O 1
ATOM 819 N N . GLY A 1 105 ? -9.633 19.594 39.531 1 33.97 105 GLY A N 1
ATOM 820 C CA . GLY A 1 105 ? -10.719 20.531 39.719 1 33.97 105 GLY A CA 1
ATOM 821 C C . GLY A 1 105 ? -10.852 21.031 41.156 1 33.97 105 GLY A C 1
ATOM 822 O O . GLY A 1 105 ? -11.727 21.859 41.438 1 33.97 105 GLY A O 1
ATOM 823 N N . GLY A 1 106 ? -10.516 20.172 42.125 1 32.72 106 GLY A N 1
ATOM 824 C CA . GLY A 1 106 ? -11 20.562 43.438 1 32.72 106 GLY A CA 1
ATOM 825 C C . GLY A 1 106 ? -10.312 21.797 43.969 1 32.72 106 GLY A C 1
ATOM 826 O O . GLY A 1 106 ? -10.688 22.312 45.031 1 32.72 106 GLY A O 1
ATOM 827 N N . GLN A 1 107 ? -9.25 22.438 43.406 1 25.64 107 GLN A N 1
ATOM 828 C CA . GLN A 1 107 ? -8.953 23.594 44.25 1 25.64 107 GLN A CA 1
ATOM 829 C C . GLN A 1 107 ? -9.828 24.781 43.906 1 25.64 107 GLN A C 1
ATOM 831 O O . GLN A 1 107 ? -10.219 24.953 42.719 1 25.64 107 GLN A O 1
ATOM 836 N N . MET B 1 1 ? -5.832 -8.602 -21.453 1 81.88 1 MET B N 1
ATOM 837 C CA . MET B 1 1 ? -5.926 -9.805 -20.625 1 81.88 1 MET B CA 1
ATOM 838 C C . MET B 1 1 ? -5.074 -9.664 -19.375 1 81.88 1 MET B C 1
ATOM 840 O O . MET B 1 1 ? -4 -9.062 -19.406 1 81.88 1 MET B O 1
ATOM 844 N N . SER B 1 2 ? -5.605 -10.039 -18.203 1 93 2 SER B N 1
ATOM 845 C CA . SER B 1 2 ? -4.848 -9.945 -16.953 1 93 2 SER B CA 1
ATOM 846 C C . SER B 1 2 ? -3.785 -11.039 -16.875 1 93 2 SER B C 1
ATOM 848 O O . SER B 1 2 ? -4.012 -12.172 -17.312 1 93 2 SER B O 1
ATOM 850 N N . VAL B 1 3 ? -2.662 -10.656 -16.453 1 96.0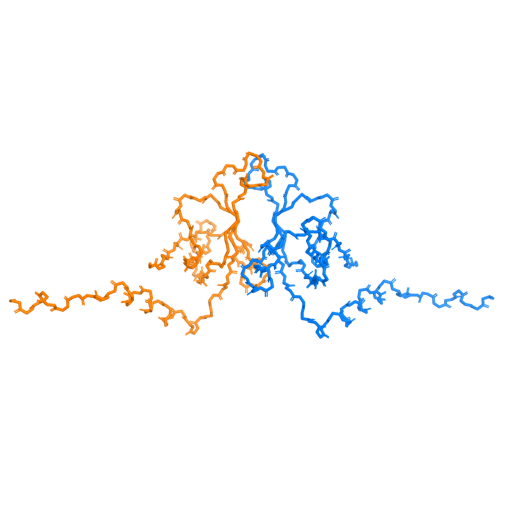6 3 VAL B N 1
ATOM 851 C CA . VAL B 1 3 ? -1.538 -11.57 -16.297 1 96.06 3 VAL B CA 1
ATOM 852 C C . VAL B 1 3 ? -1.396 -11.969 -14.828 1 96.06 3 VAL B C 1
ATOM 854 O O . VAL B 1 3 ? -1.597 -11.141 -13.93 1 96.06 3 VAL B O 1
ATOM 857 N N . ILE B 1 4 ? -1.093 -13.242 -14.594 1 97 4 ILE B N 1
ATOM 858 C CA . ILE B 1 4 ? -0.752 -13.695 -13.25 1 97 4 ILE B CA 1
ATOM 859 C C . ILE B 1 4 ? 0.766 -13.734 -13.086 1 97 4 ILE B C 1
ATOM 861 O O . ILE B 1 4 ? 1.46 -14.422 -13.836 1 97 4 ILE B O 1
ATOM 865 N N . HIS B 1 5 ? 1.314 -13.016 -12.125 1 98.12 5 HIS B N 1
ATOM 866 C CA . HIS B 1 5 ? 2.738 -13.008 -11.812 1 98.12 5 HIS B CA 1
ATOM 867 C C . HIS B 1 5 ? 3.023 -13.805 -10.539 1 98.12 5 HIS B C 1
ATOM 869 O O . HIS B 1 5 ? 2.387 -13.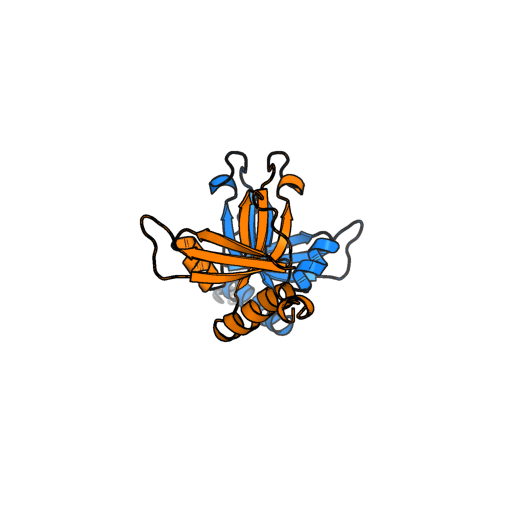586 -9.508 1 98.12 5 HIS B O 1
ATOM 875 N N . SER B 1 6 ? 3.932 -14.75 -10.656 1 96.88 6 SER B N 1
ATOM 876 C CA . SER B 1 6 ? 4.375 -15.477 -9.469 1 96.88 6 SER B CA 1
ATOM 877 C C . SER B 1 6 ? 5.547 -14.773 -8.797 1 96.88 6 SER B C 1
ATOM 879 O O . SER B 1 6 ? 6.586 -14.555 -9.422 1 96.88 6 SER B O 1
ATOM 881 N N . LEU B 1 7 ? 5.395 -14.438 -7.508 1 97.12 7 LEU B N 1
ATOM 882 C CA . LEU B 1 7 ? 6.43 -13.711 -6.773 1 97.12 7 LEU B CA 1
ATOM 883 C C . LEU B 1 7 ? 6.691 -14.367 -5.422 1 97.12 7 LEU B C 1
ATOM 885 O O . LEU B 1 7 ? 5.766 -14.852 -4.766 1 97.12 7 LEU B O 1
ATOM 889 N N . LYS B 1 8 ? 7.965 -14.328 -5.031 1 95.94 8 LYS B N 1
ATOM 890 C CA . LYS B 1 8 ? 8.305 -14.75 -3.678 1 95.94 8 LYS B CA 1
ATOM 891 C C . LYS B 1 8 ? 8.18 -13.594 -2.691 1 95.94 8 LYS B C 1
ATOM 893 O O . LYS B 1 8 ? 8.422 -12.438 -3.047 1 95.94 8 LYS B O 1
ATOM 898 N N . ILE B 1 9 ? 7.883 -13.891 -1.479 1 97.44 9 ILE B N 1
ATOM 899 C CA . ILE B 1 9 ? 7.801 -12.922 -0.391 1 97.44 9 ILE B CA 1
ATOM 900 C C . ILE B 1 9 ? 8.305 -13.547 0.904 1 97.44 9 ILE B C 1
ATOM 902 O O . ILE B 1 9 ? 8.039 -14.727 1.174 1 97.44 9 ILE B O 1
ATOM 906 N N . ALA B 1 10 ? 9.023 -12.734 1.716 1 95.94 10 ALA B N 1
ATOM 907 C CA . ALA B 1 10 ? 9.539 -13.227 2.994 1 95.94 10 ALA B CA 1
ATOM 908 C C . ALA B 1 10 ? 8.398 -13.531 3.961 1 95.94 10 ALA B C 1
ATOM 910 O O . ALA B 1 10 ? 7.352 -12.891 3.92 1 95.94 10 ALA B O 1
ATOM 911 N N . PRO B 1 11 ? 8.602 -14.445 4.918 1 96.31 11 PRO B N 1
ATOM 912 C CA . PRO B 1 11 ? 7.523 -14.906 5.801 1 96.31 11 PRO B CA 1
ATOM 913 C C . PRO B 1 11 ? 6.902 -13.766 6.609 1 96.31 11 PRO B C 1
ATOM 915 O O . PRO B 1 11 ? 5.68 -13.711 6.762 1 96.31 11 PRO B O 1
ATOM 918 N N . GLY B 1 12 ? 7.734 -12.859 7.172 1 96.69 12 GLY B N 1
ATOM 919 C CA . GLY B 1 12 ? 7.18 -11.742 7.914 1 96.69 12 GLY B CA 1
ATOM 920 C C . GLY B 1 12 ? 6.289 -10.852 7.07 1 96.69 12 GLY B C 1
ATOM 921 O O . GLY B 1 12 ? 5.207 -10.453 7.512 1 96.69 12 GLY B O 1
ATOM 922 N N . HIS B 1 13 ? 6.699 -10.578 5.898 1 98.12 13 HIS B N 1
ATOM 923 C CA . HIS B 1 13 ? 5.891 -9.781 4.977 1 98.12 13 HIS B CA 1
ATOM 924 C C . HIS B 1 13 ? 4.641 -10.547 4.551 1 98.12 13 HIS B C 1
ATOM 926 O O . HIS B 1 13 ? 3.551 -9.969 4.488 1 98.12 13 HIS B O 1
ATOM 932 N N . PHE B 1 14 ? 4.809 -11.836 4.305 1 98.19 14 PHE B N 1
ATOM 933 C CA . PHE B 1 14 ? 3.672 -12.664 3.92 1 98.19 14 PHE B CA 1
ATOM 934 C C . PHE B 1 14 ? 2.598 -12.648 5 1 98.19 14 PHE B C 1
ATOM 936 O O . PHE B 1 14 ? 1.42 -12.43 4.707 1 98.19 14 PHE B O 1
ATOM 943 N N . ALA B 1 15 ? 2.961 -12.867 6.223 1 98.25 15 ALA B N 1
ATOM 944 C CA . ALA B 1 15 ? 2.027 -12.859 7.348 1 98.25 15 ALA B CA 1
ATOM 945 C C . ALA B 1 15 ? 1.281 -11.531 7.43 1 98.25 15 ALA B C 1
ATOM 947 O O . ALA B 1 15 ? 0.079 -11.5 7.703 1 98.25 15 ALA B O 1
ATOM 948 N N . SER B 1 16 ? 1.986 -10.398 7.199 1 98.69 16 SER B N 1
ATOM 949 C CA . SER B 1 16 ? 1.371 -9.078 7.262 1 98.69 16 SER B CA 1
ATOM 950 C C . SER B 1 16 ? 0.36 -8.883 6.137 1 98.69 16 SER B C 1
ATOM 952 O O . SER B 1 16 ? -0.657 -8.211 6.32 1 98.69 16 SER B O 1
ATOM 954 N N . VAL B 1 17 ? 0.631 -9.477 4.977 1 98.81 17 VAL B N 1
ATOM 955 C CA . VAL B 1 17 ? -0.312 -9.406 3.867 1 98.81 17 VAL B CA 1
ATOM 956 C C . VAL B 1 17 ? -1.583 -10.18 4.215 1 98.81 17 VAL B C 1
ATOM 958 O O . VAL B 1 17 ? -2.693 -9.664 4.051 1 98.81 17 VAL B O 1
ATOM 961 N N . ILE B 1 18 ? -1.42 -11.383 4.73 1 98.44 18 ILE B N 1
ATOM 962 C CA . ILE B 1 18 ? -2.547 -12.25 5.051 1 98.44 18 ILE B CA 1
ATOM 963 C C . ILE B 1 18 ? -3.393 -11.617 6.152 1 98.44 18 ILE B C 1
ATOM 965 O O . ILE B 1 18 ? -4.621 -11.719 6.137 1 98.44 18 ILE B O 1
ATOM 969 N N . ALA B 1 19 ? -2.762 -10.914 7.016 1 98.44 19 ALA B N 1
ATOM 970 C CA . ALA B 1 19 ? -3.463 -10.266 8.117 1 98.44 19 ALA B CA 1
ATOM 971 C C . ALA B 1 19 ? -4.191 -9.008 7.641 1 98.44 19 ALA B C 1
ATOM 973 O O . ALA B 1 19 ? -4.957 -8.406 8.391 1 98.44 19 ALA B O 1
ATOM 974 N N . GLY B 1 20 ? -3.943 -8.594 6.406 1 98.25 20 GLY B N 1
ATOM 975 C CA . GLY B 1 20 ? -4.582 -7.406 5.863 1 98.25 20 GLY B CA 1
ATOM 976 C C . GLY B 1 20 ? -3.895 -6.117 6.281 1 98.25 20 GLY B C 1
ATOM 977 O O . GLY B 1 20 ? -4.449 -5.031 6.117 1 98.25 20 GLY B O 1
ATOM 978 N N . GLU B 1 21 ? -2.717 -6.258 6.863 1 98.81 21 GLU B N 1
ATOM 979 C CA . GLU B 1 21 ? -1.969 -5.098 7.34 1 98.81 21 GLU B CA 1
ATOM 980 C C . GLU B 1 21 ? -1.11 -4.5 6.227 1 98.81 21 GLU B C 1
ATOM 982 O O . GLU B 1 21 ? -1.099 -3.283 6.031 1 98.81 21 GLU B O 1
ATOM 987 N N . LYS B 1 22 ? -0.327 -5.348 5.613 1 98.88 22 LYS B N 1
ATOM 988 C CA . LYS B 1 22 ? 0.484 -4.941 4.465 1 98.88 22 LYS B CA 1
ATOM 989 C C . LYS B 1 22 ? -0.323 -5 3.174 1 98.88 22 LYS B C 1
ATOM 991 O O . LYS B 1 22 ? -0.737 -6.078 2.742 1 98.88 22 LYS B O 1
ATOM 996 N N . LYS B 1 23 ? -0.583 -3.896 2.568 1 98.94 23 LYS B N 1
ATOM 997 C CA . LYS B 1 23 ? -1.53 -3.822 1.461 1 98.94 23 LYS B CA 1
ATOM 998 C C . LYS B 1 23 ? -0.839 -3.369 0.177 1 98.94 23 LYS B C 1
ATOM 1000 O O . LYS B 1 23 ? -1.503 -3.049 -0.812 1 98.94 23 LYS B O 1
ATOM 1005 N N . ALA B 1 24 ? 0.477 -3.299 0.211 1 98.94 24 ALA B N 1
ATOM 1006 C CA . ALA B 1 24 ? 1.221 -2.908 -0.984 1 98.94 24 ALA B CA 1
ATOM 1007 C C . ALA B 1 24 ? 2.594 -3.576 -1.018 1 98.94 24 ALA B C 1
ATOM 1009 O O . ALA B 1 24 ? 3.152 -3.914 0.029 1 98.94 24 ALA B O 1
ATOM 1010 N N . GLU B 1 25 ? 3.025 -3.752 -2.199 1 98.69 25 GLU B N 1
ATOM 1011 C CA . GLU B 1 25 ? 4.359 -4.285 -2.451 1 98.69 25 GLU B CA 1
ATOM 1012 C C . GLU B 1 25 ? 5.262 -3.236 -3.094 1 98.69 25 GLU B C 1
ATOM 1014 O O . GLU B 1 25 ? 4.816 -2.463 -3.943 1 98.69 25 GLU B O 1
ATOM 1019 N N . LEU B 1 26 ? 6.496 -3.189 -2.641 1 98.69 26 LEU B N 1
ATOM 1020 C CA . LEU B 1 26 ? 7.562 -2.404 -3.256 1 98.69 26 LEU B CA 1
ATOM 1021 C C . LEU B 1 26 ? 8.5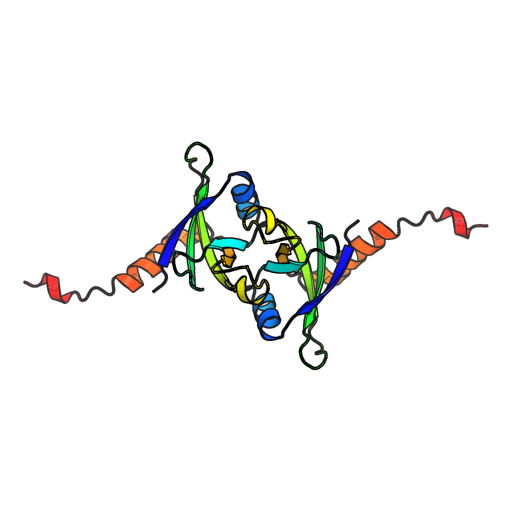 -3.299 -4.059 1 98.69 26 LEU B C 1
ATOM 1023 O O . LEU B 1 26 ? 9.219 -4.125 -3.49 1 98.69 26 LEU B O 1
ATOM 1027 N N . ARG B 1 27 ? 8.5 -3.092 -5.449 1 98.5 27 ARG B N 1
ATOM 1028 C CA . ARG B 1 27 ? 9.258 -3.982 -6.32 1 98.5 27 ARG B CA 1
ATOM 1029 C C . ARG B 1 27 ? 9.797 -3.234 -7.539 1 98.5 27 ARG B C 1
ATOM 1031 O O . ARG B 1 27 ? 9.234 -2.209 -7.938 1 98.5 27 ARG B O 1
ATOM 1038 N N . MET B 1 28 ? 10.828 -3.863 -8.07 1 97.5 28 MET B N 1
ATOM 1039 C CA . MET B 1 28 ? 11.188 -3.443 -9.422 1 97.5 28 MET B CA 1
ATOM 1040 C C . MET B 1 28 ? 10.125 -3.869 -10.43 1 97.5 28 MET B C 1
ATOM 1042 O O . MET B 1 28 ? 9.609 -4.984 -10.352 1 97.5 28 MET B O 1
ATOM 1046 N N . ASN B 1 29 ? 9.844 -2.902 -11.305 1 98.12 29 ASN B N 1
ATOM 1047 C CA . ASN B 1 29 ? 8.867 -3.248 -12.328 1 98.12 29 ASN B CA 1
ATOM 1048 C C . ASN B 1 29 ? 9.523 -3.953 -13.516 1 98.12 29 ASN B C 1
ATOM 1050 O O . ASN B 1 29 ? 9.461 -3.465 -14.641 1 98.12 29 ASN B O 1
ATOM 1054 N N . ASP B 1 30 ? 10.016 -5.098 -13.32 1 97.56 30 ASP B N 1
ATOM 1055 C CA . ASP B 1 30 ? 10.711 -5.879 -14.344 1 97.56 30 ASP B CA 1
ATOM 1056 C C . ASP B 1 30 ? 9.75 -6.82 -15.062 1 97.56 30 ASP B C 1
ATOM 1058 O O . ASP B 1 30 ? 10.133 -7.496 -16.016 1 97.56 30 ASP B O 1
ATOM 1062 N N . ARG B 1 31 ? 8.5 -6.801 -14.688 1 97.19 31 ARG B N 1
ATOM 1063 C CA . ARG B 1 31 ? 7.504 -7.688 -15.281 1 97.19 31 ARG B CA 1
ATOM 1064 C C . ARG B 1 31 ? 6.391 -6.891 -15.953 1 97.19 31 ARG B C 1
ATOM 1066 O O . ARG B 1 31 ? 5.414 -7.465 -16.438 1 97.19 31 ARG B O 1
ATOM 1073 N N . ASN B 1 32 ? 6.602 -5.66 -16 1 97.31 32 ASN B N 1
ATOM 1074 C CA . ASN B 1 32 ? 5.586 -4.77 -16.547 1 97.31 32 ASN B CA 1
ATOM 1075 C C . ASN B 1 32 ? 4.23 -4.977 -15.883 1 97.31 32 ASN B C 1
ATOM 1077 O O . ASN B 1 32 ? 3.229 -5.223 -16.562 1 97.31 32 ASN B O 1
ATOM 1081 N N . PHE B 1 33 ? 4.191 -4.828 -14.602 1 98.44 33 PHE B N 1
ATOM 1082 C CA . PHE B 1 33 ? 2.963 -4.969 -13.828 1 98.44 33 PHE B CA 1
ATOM 1083 C C . PHE B 1 33 ? 1.909 -3.971 -14.297 1 98.44 33 PHE B C 1
ATOM 1085 O O . PHE B 1 33 ? 2.232 -2.828 -14.633 1 98.44 33 PHE B O 1
ATOM 1092 N N . LYS B 1 34 ? 0.657 -4.395 -14.312 1 98.25 34 LYS B N 1
ATOM 1093 C CA . LYS B 1 34 ? -0.463 -3.521 -14.648 1 98.25 34 LYS B CA 1
ATOM 1094 C C . LYS B 1 34 ? -1.584 -3.641 -13.617 1 98.25 34 LYS B C 1
ATOM 1096 O O . LYS B 1 34 ? -1.766 -4.699 -13.008 1 98.25 34 LYS B O 1
ATOM 1101 N N . CYS B 1 35 ? -2.221 -2.477 -13.477 1 98.31 35 CYS B N 1
ATOM 1102 C CA . CYS B 1 35 ? -3.467 -2.578 -12.727 1 98.31 35 CYS B CA 1
ATOM 1103 C C . CYS B 1 35 ? -4.375 -3.646 -13.328 1 98.31 35 CYS B C 1
ATOM 1105 O O . CYS B 1 35 ? -4.512 -3.742 -14.547 1 98.31 35 CYS B O 1
ATOM 1107 N N . GLY B 1 36 ? -4.879 -4.484 -12.508 1 97.56 36 GLY B N 1
ATOM 1108 C CA . GLY B 1 36 ? -5.738 -5.559 -12.977 1 97.56 36 GLY B CA 1
ATOM 1109 C C . GLY B 1 36 ? -5.023 -6.895 -13.078 1 97.56 36 GLY B C 1
ATOM 1110 O O . GLY B 1 36 ? -5.664 -7.945 -13.148 1 97.56 36 GLY B O 1
ATOM 1111 N N . ASP B 1 37 ? -3.68 -6.879 -13.109 1 98.19 37 ASP B N 1
ATOM 1112 C CA . ASP B 1 37 ? -2.924 -8.125 -13.023 1 98.19 37 ASP B CA 1
ATOM 1113 C C . ASP B 1 37 ? -3.129 -8.789 -11.664 1 98.19 37 ASP B C 1
ATOM 1115 O O . ASP B 1 37 ? -3.729 -8.203 -10.766 1 98.19 37 ASP B O 1
ATOM 1119 N N . PHE B 1 38 ? -2.711 -10.008 -11.625 1 98.5 38 PHE B N 1
ATOM 1120 C CA . PHE B 1 38 ? -2.729 -10.75 -10.367 1 98.5 38 PHE B CA 1
ATOM 1121 C C . PHE B 1 38 ? -1.32 -11.18 -9.977 1 98.5 38 PHE B C 1
ATOM 1123 O O . PHE B 1 38 ? -0.472 -11.414 -10.836 1 98.5 38 PHE B O 1
ATOM 1130 N N . ILE B 1 39 ? -1.158 -11.234 -8.641 1 98.44 39 ILE B N 1
ATOM 1131 C CA . ILE B 1 39 ? 0.098 -11.703 -8.07 1 98.44 39 ILE B CA 1
ATOM 1132 C C . ILE B 1 39 ? -0.151 -12.977 -7.262 1 98.44 39 ILE B C 1
ATOM 1134 O O . ILE B 1 39 ? -0.986 -12.984 -6.355 1 98.44 39 ILE B O 1
ATOM 1138 N N . LEU B 1 40 ? 0.464 -14.016 -7.691 1 97.88 40 LEU B N 1
ATOM 1139 C CA . LEU B 1 40 ? 0.555 -15.203 -6.848 1 97.88 40 LEU B CA 1
ATOM 1140 C C . LEU B 1 40 ? 1.752 -15.109 -5.906 1 97.88 40 LEU B C 1
ATOM 1142 O O . LEU B 1 40 ? 2.898 -15.258 -6.336 1 97.88 40 LEU B O 1
ATOM 1146 N N . LEU B 1 41 ? 1.507 -14.875 -4.613 1 97.88 41 LEU B N 1
ATOM 1147 C CA . LEU B 1 41 ? 2.559 -14.688 -3.617 1 97.88 41 LEU B CA 1
ATOM 1148 C C . LEU B 1 41 ? 2.949 -16.016 -2.988 1 97.88 41 LEU B C 1
ATOM 1150 O O . LEU B 1 41 ? 2.113 -16.703 -2.387 1 97.88 41 LEU B O 1
ATOM 1154 N N . HIS B 1 42 ? 4.199 -16.359 -3.156 1 96.88 42 HIS B N 1
ATOM 1155 C CA . HIS B 1 42 ? 4.781 -17.547 -2.539 1 96.88 42 HIS B CA 1
ATOM 1156 C C . HIS B 1 42 ? 5.672 -17.172 -1.357 1 96.88 42 HIS B C 1
ATOM 1158 O O . HIS B 1 42 ? 6.668 -16.469 -1.523 1 96.88 42 HIS B O 1
ATOM 1164 N N . GLU B 1 43 ? 5.246 -17.656 -0.22 1 97 43 GLU B N 1
ATOM 1165 C CA . GLU B 1 43 ? 6.137 -17.453 0.919 1 97 43 GLU B CA 1
ATOM 1166 C C . GLU B 1 43 ? 7.438 -18.219 0.745 1 97 43 GLU B C 1
ATOM 1168 O O . GLU B 1 43 ? 7.422 -19.406 0.385 1 97 43 GLU B O 1
ATOM 1173 N N . TRP B 1 44 ? 8.531 -17.422 0.877 1 93.69 44 TRP B N 1
ATOM 1174 C CA . TRP B 1 44 ? 9.836 -18.047 0.652 1 93.69 44 TRP B CA 1
ATOM 1175 C C . TRP B 1 44 ? 10.875 -17.484 1.621 1 93.69 44 TRP B C 1
ATOM 1177 O O . TRP B 1 44 ? 11.008 -16.266 1.769 1 93.69 44 TRP B O 1
ATOM 1187 N N . TRP B 1 45 ? 11.594 -18.312 2.264 1 87.38 45 TRP B N 1
ATOM 1188 C CA . TRP B 1 45 ? 12.836 -17.969 2.953 1 87.38 45 TRP B CA 1
ATOM 1189 C C . TRP B 1 45 ? 13.984 -18.859 2.492 1 87.38 45 TRP B C 1
ATOM 1191 O O . TRP B 1 45 ? 14.375 -18.828 1.323 1 87.38 45 TRP B O 1
ATOM 1201 N N . ASP B 1 46 ? 14.328 -19.859 3.131 1 85.12 46 ASP B N 1
ATOM 1202 C CA . ASP B 1 46 ? 15.367 -20.812 2.74 1 85.12 46 ASP B CA 1
ATOM 1203 C C . ASP B 1 46 ? 14.781 -22 1.999 1 85.12 46 ASP B C 1
ATOM 1205 O O . ASP B 1 46 ? 15.469 -22.656 1.219 1 85.12 46 ASP B O 1
ATOM 1209 N N . GLU B 1 47 ? 13.492 -22.219 2.223 1 79.19 47 GLU B N 1
ATOM 1210 C CA . GLU B 1 47 ? 12.727 -23.25 1.525 1 79.19 47 GLU B CA 1
ATOM 1211 C C . GLU B 1 47 ? 11.297 -22.797 1.263 1 79.19 47 GLU B C 1
ATOM 1213 O O . GLU B 1 47 ? 10.805 -21.875 1.913 1 79.19 47 GLU B O 1
ATOM 1218 N N . PHE B 1 48 ? 10.82 -23.391 0.24 1 74.69 48 PHE B N 1
ATOM 1219 C CA . PHE B 1 48 ? 9.414 -23.094 0.014 1 74.69 48 PHE B CA 1
ATOM 1220 C C . PHE B 1 48 ? 8.555 -23.672 1.134 1 74.69 48 PHE B C 1
ATOM 1222 O O . PHE B 1 48 ? 8.82 -24.766 1.629 1 74.69 48 PHE B O 1
ATOM 1229 N N . THR B 1 49 ? 7.668 -22.719 1.524 1 82.06 49 THR B N 1
ATOM 1230 C CA . THR B 1 49 ? 6.602 -23.234 2.373 1 82.06 49 THR B CA 1
ATOM 1231 C C . THR B 1 49 ? 5.363 -23.562 1.546 1 82.06 49 THR B C 1
ATOM 1233 O O . THR B 1 49 ? 5.379 -23.438 0.32 1 82.06 49 THR B O 1
ATOM 1236 N N . ASP B 1 50 ? 4.285 -24.094 2.061 1 87.56 50 ASP B N 1
ATOM 1237 C CA . ASP B 1 50 ? 3.033 -24.406 1.372 1 87.56 50 ASP B CA 1
ATOM 1238 C C . ASP B 1 50 ? 2.111 -23.188 1.353 1 87.56 50 ASP B C 1
ATOM 1240 O O . ASP B 1 50 ? 0.986 -23.266 0.853 1 87.56 50 ASP B O 1
ATOM 1244 N N . ASN B 1 51 ? 2.627 -22.062 1.85 1 94.56 51 ASN B N 1
ATOM 1245 C CA . ASN B 1 51 ? 1.772 -20.875 1.916 1 94.56 51 ASN B CA 1
ATOM 1246 C C . ASN B 1 51 ? 1.807 -20.078 0.611 1 94.56 51 ASN B C 1
ATOM 1248 O O . ASN B 1 51 ? 2.865 -19.609 0.195 1 94.56 51 ASN B O 1
ATOM 1252 N N . VAL B 1 52 ? 0.679 -19.984 0.023 1 96.38 52 VAL B N 1
ATOM 1253 C CA . VAL B 1 52 ? 0.49 -19.266 -1.229 1 96.38 52 VAL B CA 1
ATOM 1254 C C . VAL B 1 52 ? -0.818 -18.469 -1.178 1 96.38 52 VAL B C 1
ATOM 1256 O O . VAL B 1 52 ? -1.822 -18.953 -0.654 1 96.38 52 VAL B O 1
ATOM 1259 N N . SER B 1 53 ? -0.816 -17.281 -1.752 1 97.75 53 SER B N 1
ATOM 1260 C CA . SER B 1 53 ? -2.033 -16.469 -1.832 1 97.75 53 SER B CA 1
ATOM 1261 C C . SER B 1 53 ? -2.09 -15.68 -3.135 1 97.75 53 SER B C 1
ATOM 1263 O O . SER B 1 53 ? -1.055 -15.266 -3.66 1 97.75 53 SER B O 1
ATOM 1265 N N . LEU B 1 54 ? -3.281 -15.523 -3.629 1 98.5 54 LEU B N 1
ATOM 1266 C CA . LEU B 1 54 ? -3.523 -14.734 -4.832 1 98.5 54 LEU B CA 1
ATOM 1267 C C . LEU B 1 54 ? -4 -13.336 -4.473 1 98.5 54 LEU B C 1
ATOM 1269 O O . LEU B 1 54 ? -4.844 -13.164 -3.59 1 98.5 54 LEU B O 1
ATOM 1273 N N . ALA B 1 55 ? -3.443 -12.328 -5.141 1 98.81 55 ALA B N 1
ATOM 1274 C CA . ALA B 1 55 ? -3.852 -10.945 -4.941 1 98.81 55 ALA B CA 1
ATOM 1275 C C . ALA B 1 55 ? -4.016 -10.227 -6.277 1 98.81 55 ALA B C 1
ATOM 1277 O O . ALA B 1 55 ? -3.279 -10.492 -7.23 1 98.81 55 ALA B O 1
ATOM 1278 N N . LYS B 1 56 ? -4.973 -9.312 -6.301 1 98.69 56 LYS B N 1
ATOM 1279 C CA . LYS B 1 56 ? -5.152 -8.445 -7.465 1 98.69 56 LYS B CA 1
ATOM 1280 C C . LYS B 1 56 ? -4.402 -7.129 -7.293 1 98.69 56 LYS B C 1
ATOM 1282 O O . LYS B 1 56 ? -4.43 -6.527 -6.215 1 98.69 56 LYS B O 1
ATOM 1287 N N . VAL B 1 57 ? -3.678 -6.707 -8.344 1 98.88 57 VAL B N 1
ATOM 1288 C CA . VAL B 1 57 ? -3.064 -5.383 -8.352 1 98.88 57 VAL B CA 1
ATOM 1289 C C . VAL B 1 57 ? -4.129 -4.32 -8.625 1 98.88 57 VAL B C 1
ATOM 1291 O O . VAL B 1 57 ? -4.738 -4.309 -9.695 1 98.88 57 VAL B O 1
ATOM 1294 N N . THR B 1 58 ? -4.312 -3.385 -7.68 1 98.94 58 THR B N 1
ATOM 1295 C CA . THR B 1 58 ? -5.422 -2.449 -7.812 1 98.94 58 THR B CA 1
ATOM 1296 C C . THR B 1 58 ? -4.914 -1.047 -8.133 1 98.94 58 THR B C 1
ATOM 1298 O O . THR B 1 58 ? -5.688 -0.177 -8.539 1 98.94 58 THR B O 1
ATOM 1301 N N . HIS B 1 59 ? -3.654 -0.788 -7.945 1 98.94 59 HIS B N 1
ATOM 1302 C CA . HIS B 1 59 ? -3.031 0.5 -8.227 1 98.94 59 HIS B CA 1
ATOM 1303 C C . HIS B 1 59 ? -1.518 0.363 -8.352 1 98.94 59 HIS B C 1
ATOM 1305 O O . HIS B 1 59 ? -0.898 -0.421 -7.629 1 98.94 59 HIS B O 1
ATOM 1311 N N . LEU B 1 60 ? -0.98 1.099 -9.281 1 98.81 60 LEU B N 1
ATOM 1312 C CA . LEU B 1 60 ? 0.468 1.184 -9.445 1 98.81 60 LEU B CA 1
ATOM 1313 C C . LEU B 1 60 ? 0.952 2.617 -9.25 1 98.81 60 LEU B C 1
ATOM 1315 O O . LEU B 1 60 ? 0.407 3.547 -9.852 1 98.81 60 LEU B O 1
ATOM 1319 N N . LEU B 1 61 ? 1.922 2.795 -8.438 1 98.69 61 LEU B N 1
ATOM 1320 C CA . LEU B 1 61 ? 2.555 4.082 -8.18 1 98.69 61 LEU B CA 1
ATOM 1321 C C . LEU B 1 61 ? 4.047 4.027 -8.492 1 98.69 61 LEU B C 1
ATOM 1323 O O . LEU B 1 61 ? 4.82 3.436 -7.73 1 98.69 61 LEU B O 1
ATOM 1327 N N . PRO B 1 62 ? 4.422 4.629 -9.648 1 98.19 62 PRO B N 1
ATOM 1328 C CA . PRO B 1 62 ? 5.855 4.664 -9.938 1 98.19 62 PRO B CA 1
ATOM 1329 C C . PRO B 1 62 ? 6.648 5.457 -8.906 1 98.19 62 PRO B C 1
ATOM 1331 O O . PRO B 1 62 ? 6.359 6.633 -8.672 1 98.19 62 PRO B O 1
ATOM 1334 N N . VAL B 1 63 ? 7.652 4.793 -8.344 1 98.12 63 VAL B N 1
ATOM 1335 C CA . VAL B 1 63 ? 8.461 5.426 -7.305 1 98.12 63 VAL B CA 1
ATOM 1336 C C . VAL B 1 63 ? 9.203 6.625 -7.887 1 98.12 63 VAL B C 1
ATOM 1338 O O . VAL B 1 63 ? 9.367 7.648 -7.219 1 98.12 63 VAL B O 1
ATOM 1341 N N . GLY B 1 64 ? 9.555 6.523 -9.109 1 96.69 64 GLY B N 1
ATOM 1342 C CA . GLY B 1 64 ? 10.297 7.578 -9.781 1 96.69 64 GLY B CA 1
ATOM 1343 C C . GLY B 1 64 ? 9.523 8.883 -9.875 1 96.69 64 GLY B C 1
ATOM 1344 O O . GLY B 1 64 ? 10.109 9.93 -10.156 1 96.69 64 GLY B O 1
ATOM 1345 N N . ASP B 1 65 ? 8.234 8.906 -9.68 1 96.06 65 ASP B N 1
ATOM 1346 C CA . ASP B 1 65 ? 7.438 10.125 -9.688 1 96.06 65 ASP B CA 1
ATOM 1347 C C . ASP B 1 65 ? 7.711 10.961 -8.438 1 96.06 65 ASP B C 1
ATOM 1349 O O . ASP B 1 65 ? 7.391 12.156 -8.398 1 96.06 65 ASP B O 1
ATOM 1353 N N . PHE B 1 66 ? 8.312 10.359 -7.387 1 94.75 66 PHE B N 1
ATOM 1354 C CA . PHE B 1 66 ? 8.484 11.039 -6.109 1 94.75 66 PHE B CA 1
ATOM 1355 C C . PHE B 1 66 ? 9.953 11.086 -5.715 1 94.75 66 PHE B C 1
ATOM 1357 O O . PHE B 1 66 ? 10.414 12.078 -5.145 1 94.75 66 PHE B O 1
ATOM 1364 N N . ILE B 1 67 ? 10.578 9.969 -6.023 1 94.5 67 ILE B N 1
ATOM 1365 C CA . ILE B 1 67 ? 11.992 9.852 -5.691 1 94.5 67 ILE B CA 1
ATOM 1366 C C . ILE B 1 67 ? 12.836 9.906 -6.965 1 94.5 67 ILE B C 1
ATOM 1368 O O . ILE B 1 67 ? 12.797 8.969 -7.773 1 94.5 67 ILE B O 1
ATOM 1372 N N . ILE B 1 68 ? 13.641 10.828 -7.121 1 91 68 ILE B N 1
ATOM 1373 C CA . ILE B 1 68 ? 14.406 11.055 -8.336 1 91 68 ILE B CA 1
ATOM 1374 C C . ILE B 1 68 ? 15.25 9.82 -8.656 1 91 68 ILE B C 1
ATOM 1376 O O . ILE B 1 68 ? 15.344 9.406 -9.812 1 91 68 ILE B O 1
ATOM 1380 N N . THR B 1 69 ? 15.742 9.141 -7.742 1 90.5 69 THR B N 1
ATOM 1381 C CA . THR B 1 69 ? 16.594 7.973 -7.934 1 90.5 69 THR B CA 1
ATOM 1382 C C . THR B 1 69 ? 15.789 6.688 -7.781 1 90.5 69 THR B C 1
ATOM 1384 O O . THR B 1 69 ? 16.359 5.605 -7.629 1 90.5 69 THR B O 1
ATOM 1387 N N . GLY B 1 70 ? 14.547 6.809 -7.762 1 92.56 70 GLY B N 1
ATOM 1388 C CA . GLY B 1 70 ? 13.688 5.656 -7.543 1 92.56 70 GLY B CA 1
ATOM 1389 C C . GLY B 1 70 ? 13.742 4.648 -8.68 1 92.56 70 GLY B C 1
ATOM 1390 O O . GLY B 1 70 ? 13.422 3.473 -8.484 1 92.56 70 GLY B O 1
ATOM 1391 N N . GLY B 1 71 ? 14.172 5.148 -9.891 1 94.44 71 GLY B N 1
ATOM 1392 C CA . GLY B 1 71 ? 14.32 4.234 -11.008 1 94.44 71 GLY B CA 1
ATOM 1393 C C . GLY B 1 71 ? 13.016 3.578 -11.422 1 94.44 71 GLY B C 1
ATOM 1394 O O . GLY B 1 71 ? 11.984 4.25 -11.531 1 94.44 71 GLY B O 1
ATOM 1395 N N . ASN B 1 72 ? 13.133 2.244 -11.742 1 97.38 72 ASN B N 1
ATOM 1396 C CA . ASN B 1 72 ? 11.977 1.504 -12.25 1 97.38 72 ASN B CA 1
ATOM 1397 C C . ASN B 1 72 ? 11.242 0.778 -11.133 1 97.38 72 ASN B C 1
ATOM 1399 O O . ASN B 1 72 ? 10.625 -0.262 -11.359 1 97.38 72 ASN B O 1
ATOM 1403 N N . TRP B 1 73 ? 11.352 1.28 -9.953 1 98.12 73 TRP B N 1
ATOM 1404 C CA . TRP B 1 73 ? 10.617 0.711 -8.828 1 98.12 73 TRP B CA 1
ATOM 1405 C C . TRP B 1 73 ? 9.164 1.168 -8.844 1 98.12 73 TRP B C 1
ATOM 1407 O O . TRP B 1 73 ? 8.852 2.266 -9.312 1 98.12 73 TRP B O 1
ATOM 1417 N N . VAL B 1 74 ? 8.297 0.34 -8.344 1 98.69 74 VAL B N 1
ATOM 1418 C CA . VAL B 1 74 ? 6.879 0.654 -8.258 1 98.69 74 VAL B CA 1
ATOM 1419 C C . VAL B 1 74 ? 6.328 0.219 -6.902 1 98.69 74 VAL B C 1
ATOM 1421 O O . VAL B 1 74 ? 6.805 -0.757 -6.316 1 98.69 74 VAL B O 1
ATOM 1424 N N . VAL B 1 75 ? 5.402 1.002 -6.355 1 98.88 75 VAL B N 1
ATOM 1425 C CA . VAL B 1 75 ? 4.52 0.569 -5.281 1 98.88 75 VAL B CA 1
ATOM 1426 C C . VAL B 1 75 ? 3.223 0.012 -5.871 1 98.88 75 VAL B C 1
ATOM 1428 O O . VAL B 1 75 ? 2.514 0.712 -6.598 1 98.88 75 VAL B O 1
ATOM 1431 N N . MET B 1 76 ? 2.908 -1.212 -5.551 1 98.88 76 MET B N 1
ATOM 1432 C CA . MET B 1 76 ? 1.685 -1.846 -6.035 1 98.88 76 MET B CA 1
ATOM 1433 C C . MET B 1 76 ? 0.7 -2.072 -4.891 1 98.88 76 MET B C 1
ATOM 1435 O O . MET B 1 76 ? 0.966 -2.865 -3.984 1 98.88 76 MET B O 1
ATOM 1439 N N . SER B 1 77 ? -0.387 -1.357 -4.926 1 98.94 77 SER B N 1
ATOM 1440 C CA . SER B 1 77 ? -1.484 -1.726 -4.035 1 98.94 77 SER B CA 1
ATOM 1441 C C . SER B 1 77 ? -2.107 -3.055 -4.449 1 98.94 77 SER B C 1
ATOM 1443 O O . SER B 1 77 ? -2.291 -3.318 -5.641 1 98.94 77 SER B O 1
ATOM 1445 N N . ILE B 1 78 ? -2.414 -3.861 -3.436 1 98.94 78 ILE B N 1
ATOM 1446 C CA . ILE B 1 78 ? -2.949 -5.18 -3.76 1 98.94 78 ILE B CA 1
ATOM 1447 C C . ILE B 1 78 ? -4.164 -5.473 -2.883 1 98.94 78 ILE B C 1
ATOM 1449 O O . ILE B 1 78 ? -4.277 -4.949 -1.771 1 98.94 78 ILE B O 1
ATOM 1453 N N . SER B 1 79 ? -5.062 -6.242 -3.41 1 98.81 79 SER B N 1
ATOM 1454 C CA . SER B 1 79 ? -6.195 -6.805 -2.682 1 98.81 79 SER B CA 1
ATOM 1455 C C . SER B 1 79 ? -6.168 -8.328 -2.703 1 98.81 79 SER B C 1
ATOM 1457 O O . SER B 1 79 ? -6.195 -8.938 -3.773 1 98.81 79 SER B O 1
ATOM 1459 N N . LEU B 1 80 ? -6.148 -8.898 -1.542 1 98.62 80 LEU B N 1
ATOM 1460 C CA . LEU B 1 80 ? -6.152 -10.352 -1.459 1 98.62 80 LEU B CA 1
ATOM 1461 C C . LEU B 1 80 ? -7.441 -10.93 -2.037 1 98.62 80 LEU B C 1
ATOM 1463 O O . LEU B 1 80 ? -8.523 -10.367 -1.83 1 98.62 80 LEU B O 1
ATOM 1467 N N . VAL B 1 81 ? -7.227 -12.008 -2.686 1 98.44 81 VAL B N 1
ATOM 1468 C CA . VAL B 1 81 ? -8.375 -12.727 -3.225 1 98.44 81 VAL B CA 1
ATOM 1469 C C . VAL B 1 81 ? -8.812 -13.812 -2.248 1 98.44 81 VAL B C 1
ATOM 1471 O O . VAL B 1 81 ? -7.992 -14.617 -1.804 1 98.44 81 VAL B O 1
ATOM 1474 N N . ASP B 1 82 ? -10.086 -13.789 -1.989 1 97.88 82 ASP B N 1
ATOM 1475 C CA . ASP B 1 82 ? -10.609 -14.844 -1.126 1 97.88 82 ASP B CA 1
ATOM 1476 C C . ASP B 1 82 ? -10.477 -16.203 -1.791 1 97.88 82 ASP B C 1
ATOM 1478 O O . ASP B 1 82 ? -10.711 -16.344 -2.992 1 97.88 82 ASP B O 1
ATOM 1482 N N . GLU B 1 83 ? -10.188 -17.172 -0.959 1 96.06 83 GLU B N 1
ATOM 1483 C CA . GLU B 1 83 ? -9.977 -18.531 -1.463 1 96.06 83 GLU B CA 1
ATOM 1484 C C . GLU B 1 83 ? -11.156 -18.984 -2.324 1 96.06 83 GLU B C 1
ATOM 1486 O O . GLU B 1 83 ? -10.961 -19.625 -3.361 1 96.06 83 GLU B O 1
ATOM 1491 N N . LYS B 1 84 ? -12.383 -18.641 -1.975 1 97.31 84 LYS B N 1
ATOM 1492 C CA . LYS B 1 84 ? -13.586 -19.078 -2.674 1 97.31 84 LYS B CA 1
ATOM 1493 C C . LYS B 1 84 ? -13.664 -18.469 -4.07 1 97.31 84 LYS B C 1
ATOM 1495 O O . LYS B 1 84 ? -14.352 -19 -4.949 1 97.31 84 LYS B O 1
ATOM 1500 N N . ASP B 1 85 ? -12.945 -17.391 -4.234 1 97.81 85 ASP B N 1
ATOM 1501 C CA . ASP B 1 85 ? -13.055 -16.672 -5.5 1 97.81 85 ASP B CA 1
ATOM 1502 C C . ASP B 1 85 ? -11.883 -17 -6.426 1 97.81 85 ASP B C 1
ATOM 1504 O O . ASP B 1 85 ? -11.852 -16.562 -7.574 1 97.81 85 ASP B O 1
ATOM 1508 N N . VAL B 1 86 ? -10.906 -17.812 -5.941 1 97.06 86 VAL B N 1
ATOM 1509 C CA . VAL B 1 86 ? -9.68 -18.047 -6.695 1 97.06 86 VAL B CA 1
ATOM 1510 C C . VAL B 1 86 ? -10.008 -18.812 -7.98 1 97.06 86 VAL B C 1
ATOM 1512 O O . VAL B 1 86 ? -9.594 -18.406 -9.07 1 97.06 86 VAL B O 1
ATOM 1515 N N . LEU B 1 87 ? -10.828 -19.844 -7.945 1 95.06 87 LEU B N 1
ATOM 1516 C CA . LEU B 1 87 ? -11.125 -20.672 -9.109 1 95.06 87 LEU B CA 1
ATOM 1517 C C . LEU B 1 87 ? -11.938 -19.891 -10.141 1 95.06 87 LEU B C 1
ATOM 1519 O O . LEU B 1 87 ? -11.602 -19.875 -11.32 1 95.06 87 LEU B O 1
ATOM 1523 N N . PRO B 1 88 ? -13.008 -19.234 -9.711 1 95.5 88 PRO B N 1
ATOM 1524 C CA . PRO B 1 88 ? -13.742 -18.391 -10.664 1 95.5 88 PRO B CA 1
ATOM 1525 C C . PRO B 1 88 ? -12.844 -17.375 -11.367 1 95.5 88 PRO B C 1
ATOM 1527 O O . PRO B 1 88 ? -12.984 -17.156 -12.57 1 95.5 88 PRO B O 1
ATOM 1530 N N . ILE B 1 89 ? -11.938 -16.75 -10.672 1 95.19 89 ILE B N 1
ATOM 1531 C CA . ILE B 1 89 ? -11.055 -15.727 -11.227 1 95.19 89 ILE B CA 1
ATOM 1532 C C . ILE B 1 89 ? -10.078 -16.375 -12.211 1 95.19 89 ILE B C 1
ATOM 1534 O O . ILE B 1 89 ? -9.844 -15.844 -13.297 1 95.19 89 ILE B O 1
ATOM 1538 N N . LEU B 1 90 ? -9.586 -17.5 -11.773 1 92.81 90 LEU B N 1
ATOM 1539 C CA . LEU B 1 90 ? -8.672 -18.203 -12.672 1 92.81 90 LEU B CA 1
ATOM 1540 C C . LEU B 1 90 ? -9.383 -18.609 -13.961 1 92.81 90 LEU B C 1
ATOM 1542 O O . LEU B 1 90 ? -8.82 -18.5 -15.047 1 92.81 90 LEU B O 1
ATOM 1546 N N . ALA B 1 91 ? -10.594 -19.047 -13.852 1 92 91 ALA B N 1
ATOM 1547 C CA . ALA B 1 91 ? -11.391 -19.422 -15.016 1 92 91 ALA B CA 1
ATOM 1548 C C . ALA B 1 91 ? -11.633 -18.234 -15.93 1 92 91 ALA B C 1
ATOM 1550 O O . ALA B 1 91 ? -11.555 -18.359 -17.156 1 92 91 ALA B O 1
ATOM 1551 N N . GLU B 1 92 ? -11.922 -17.125 -15.32 1 91.69 92 GLU B N 1
ATOM 1552 C CA . GLU B 1 92 ? -12.141 -15.898 -16.078 1 91.69 92 GLU B CA 1
ATOM 1553 C C . GLU B 1 92 ? -10.883 -15.484 -16.844 1 91.69 92 GLU B C 1
ATOM 1555 O O . GLU B 1 92 ? -10.953 -15.133 -18.031 1 91.69 92 GLU B O 1
ATOM 1560 N N . ILE B 1 93 ? -9.773 -15.594 -16.203 1 90.06 93 ILE B N 1
ATOM 1561 C CA . ILE B 1 93 ? -8.508 -15.18 -16.797 1 90.06 93 ILE B CA 1
ATOM 1562 C C . ILE B 1 93 ? -8.133 -16.141 -17.922 1 90.06 93 ILE B C 1
ATOM 1564 O O . ILE B 1 93 ? -7.664 -15.711 -18.969 1 90.06 93 ILE B O 1
ATOM 1568 N N . MET B 1 94 ? -8.375 -17.438 -17.672 1 86.94 94 MET B N 1
ATOM 1569 C CA . MET B 1 94 ? -8.023 -18.453 -18.656 1 86.94 94 MET B CA 1
ATOM 1570 C C . MET B 1 94 ? -9.023 -18.453 -19.812 1 86.94 94 MET B C 1
ATOM 1572 O O . MET B 1 94 ? -8.656 -18.734 -20.953 1 86.94 94 MET B O 1
ATOM 1576 N N . GLY B 1 95 ? -1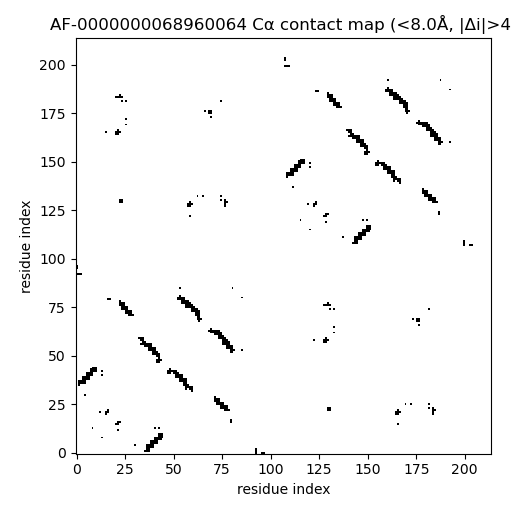0.359 -18.359 -19.438 1 80.75 95 GLY B N 1
ATOM 1577 C CA . GLY B 1 95 ? -11.383 -18.297 -20.469 1 80.75 95 GLY B CA 1
ATOM 1578 C C . GLY B 1 95 ? -11.242 -17.094 -21.391 1 80.75 95 GLY B C 1
ATOM 1579 O O . GLY B 1 95 ? -11.547 -17.188 -22.578 1 80.75 95 GLY B O 1
ATOM 1580 N N . GLU B 1 96 ? -11.062 -15.961 -20.734 1 64.19 96 GLU B N 1
ATOM 1581 C CA . GLU B 1 96 ? -10.828 -14.805 -21.594 1 64.19 96 GLU B CA 1
ATOM 1582 C C . GLU B 1 96 ? -9.672 -15.062 -22.562 1 64.19 96 GLU B C 1
ATOM 1584 O O . GLU B 1 96 ? -9.664 -14.523 -23.672 1 64.19 96 GLU B O 1
ATOM 1589 N N . GLY B 1 97 ? -8.727 -15.891 -22.062 1 57.62 97 GLY B N 1
ATOM 1590 C CA . GLY B 1 97 ? -7.633 -16.266 -22.953 1 57.62 97 GLY B CA 1
ATOM 1591 C C . GLY B 1 97 ? -8.039 -17.266 -24 1 57.62 97 GLY B C 1
ATOM 1592 O O . GLY B 1 97 ? -7.461 -17.297 -25.094 1 57.62 97 GLY B O 1
ATOM 1593 N N . ASN B 1 98 ? -8.961 -18.25 -23.547 1 52.81 98 ASN B N 1
ATOM 1594 C CA . ASN B 1 98 ? -9.344 -19.344 -24.438 1 52.81 98 ASN B CA 1
ATOM 1595 C C . ASN B 1 98 ? -10.484 -18.938 -25.375 1 52.81 98 ASN B C 1
ATOM 1597 O O . ASN B 1 98 ? -11.094 -19.781 -26.016 1 52.81 98 ASN B O 1
ATOM 1601 N N . GLU B 1 99 ? -10.969 -17.812 -25.531 1 48.81 99 GLU B N 1
ATOM 1602 C CA . GLU B 1 99 ? -11.781 -17.719 -26.734 1 48.81 99 GLU B CA 1
ATOM 1603 C C . GLU B 1 99 ? -11.086 -18.375 -27.922 1 48.81 99 GLU B C 1
ATOM 1605 O O . GLU B 1 99 ? -10.25 -17.766 -28.594 1 48.81 99 GLU B O 1
ATOM 1610 N N . TYR B 1 100 ? -10.75 -19.531 -27.828 1 42.66 100 TYR B N 1
ATOM 1611 C CA . TYR B 1 100 ? -10.414 -20.516 -28.859 1 42.66 100 TYR B CA 1
ATOM 1612 C C . TYR B 1 100 ? -11.438 -20.5 -29.984 1 42.66 100 TYR B C 1
ATOM 1614 O O . TYR B 1 100 ? -12.648 -20.5 -29.719 1 42.66 100 TYR B O 1
ATOM 1622 N N . ASN B 1 101 ? -11.094 -20.047 -31.141 1 46.34 101 ASN B N 1
ATOM 1623 C CA . ASN B 1 101 ? -11.695 -20.266 -32.438 1 46.34 101 ASN B CA 1
ATOM 1624 C C . ASN B 1 101 ? -11.953 -21.75 -32.719 1 46.34 101 ASN B C 1
ATOM 1626 O O . ASN B 1 101 ? -11.016 -22.516 -32.938 1 46.34 101 ASN B O 1
ATOM 1630 N N . PRO B 1 102 ? -13.008 -22.453 -32.25 1 44.91 102 PRO B N 1
ATOM 1631 C CA . PRO B 1 102 ? -13.391 -23.828 -32.562 1 44.91 102 PRO B CA 1
ATOM 1632 C C . PRO B 1 102 ? -13.133 -24.203 -34.031 1 44.91 102 PRO B C 1
ATOM 1634 O O . PRO B 1 102 ? -13.398 -25.344 -34.438 1 44.91 102 PRO B O 1
ATOM 1637 N N . GLU B 1 103 ? -13.016 -23.266 -34.906 1 42.5 103 GLU B N 1
ATOM 1638 C CA . GLU B 1 103 ? -13.055 -23.719 -36.312 1 42.5 103 GLU B CA 1
ATOM 1639 C C . GLU B 1 103 ? -11.961 -24.75 -36.594 1 42.5 103 GLU B C 1
ATOM 1641 O O . GLU B 1 103 ? -11.938 -25.375 -37.656 1 42.5 103 GLU B O 1
ATOM 1646 N N . MET B 1 104 ? -10.852 -24.734 -35.781 1 40.25 104 MET B N 1
ATOM 1647 C CA . MET B 1 104 ? -9.773 -25.453 -36.438 1 40.25 104 MET B CA 1
ATOM 1648 C C . MET B 1 104 ? -9.922 -26.953 -36.25 1 40.25 104 MET B C 1
ATOM 1650 O O . MET B 1 104 ? -9.125 -27.734 -36.781 1 40.25 104 MET B O 1
ATOM 1654 N N . GLY B 1 105 ? -10.633 -27.391 -35.188 1 35.25 105 GLY B N 1
ATOM 1655 C CA . GLY B 1 105 ? -10.484 -28.828 -35.062 1 35.25 105 GLY B CA 1
ATOM 1656 C C . GLY B 1 105 ? -11.273 -29.594 -36.125 1 35.25 105 GLY B C 1
ATOM 1657 O O . GLY B 1 105 ? -11.312 -30.828 -36.094 1 35.25 105 GLY B O 1
ATOM 1658 N N . GLY B 1 106 ? -12.305 -28.938 -36.688 1 32.53 106 GLY B N 1
ATOM 1659 C CA . GLY B 1 106 ? -13.117 -29.797 -37.531 1 32.53 106 GLY B CA 1
ATOM 1660 C C . GLY B 1 106 ? -12.383 -30.297 -38.75 1 32.53 106 GLY B C 1
ATOM 1661 O O . GLY B 1 106 ? -12.891 -31.156 -39.469 1 32.53 106 GLY B O 1
ATOM 1662 N N . GLN B 1 107 ? -11.172 -29.859 -39.188 1 25.47 107 GLN B N 1
ATOM 1663 C CA . GLN B 1 107 ? -10.844 -30.531 -40.438 1 25.47 107 GLN B CA 1
ATOM 1664 C C . GLN B 1 107 ? -10.289 -31.922 -40.156 1 25.47 107 GLN B C 1
ATOM 1666 O O . GLN B 1 107 ? -9.656 -32.156 -39.125 1 25.47 107 GLN B O 1
#

Sequence (214 aa):
MSVIHSLKIAPGHFASVIAGEKKAELRMNDRNFKCGDFILLHEWWDEFTDNVSLAKVTHLLPVGDFIITGGNWVVMSISLVDEKDVLPILAEIMGEGNEYNPEMGGQMSVIHSLKIAPGHFASVIAGEKKAELRMNDRNFKCGDFILLHEWWDEFTDNVSLAKVTHLLPVGDFIITGGNWVVMSISLVDEKDVLPILAEIMGEGNEYNPEMGGQ

Organism: NCBI:txid436295

Solvent-accessible surface area (backbone atoms only — not comparable to full-atom values): 11985 Å² total; per-residue (Å²): 133,63,50,77,42,81,41,75,35,45,58,73,60,42,54,32,36,75,70,64,26,39,26,54,47,82,41,72,54,83,76,68,79,47,68,62,19,33,37,39,39,32,31,33,76,96,52,78,58,92,52,66,48,47,25,36,28,49,26,74,42,59,34,39,82,79,34,85,84,38,57,63,27,28,39,33,12,45,44,76,51,54,76,87,50,47,61,63,50,49,47,50,49,49,47,72,66,46,73,64,74,70,72,70,69,74,115,134,63,50,77,42,81,40,76,34,44,57,72,60,42,52,32,37,75,71,65,27,39,26,54,46,83,41,70,53,84,75,68,79,48,68,62,17,32,37,38,40,30,31,34,76,95,54,79,57,92,51,68,48,47,26,36,28,49,25,74,42,59,34,38,82,79,35,85,82,37,58,65,26,28,38,33,13,46,44,78,52,54,78,88,50,48,60,62,49,50,47,51,50,48,46,71,66,48,72,63,74,73,73,68,71,75,114

Foldseek 3Di:
DAAEAEDEDEPVLVVCVVVVNDFKDKDACPPVDDQQHKYWYWYDDPDTDPDIWIKGFHDKAQPCVPDVPSPRIIITGIGTDDPVCVVVVVCVVVVVVPPPPVVVPPD/DAAEAEDEDEPVLVVCVVVVNDFKDKDACPPVDDQQHKYWYWYDDPDTDPDIWIKGFHDKAQPCVPDVPSPRIIITGIGTDDPVCVVVVVCVVVVVVPPPPVVPPPD

InterPro domains:
  IPR015947 PUA-like superfamily [SSF88697] (4-67)
  IPR039440 Domain of unknown function DUF3850 [PF12961] (4-78)

pLDDT: mean 90.01, std 17.2, range [25.47, 98.94]

Nearest PDB structures (foldseek):
  3iuw-assembly1_A  TM=9.517E-01  e=3.057E-08  Enterococcus faecalis V583
  5y6c-assembly2_B  TM=6.566E-01  e=7.906E-03  Zymomonas mobilis subsp. mobilis ATCC 10988
  5y6b-assembly4_D  TM=6.432E-01  e=1.926E-02  Zymomonas mobilis subsp. mobilis ATCC 10988
  5guq-assembly4_D  TM=6.629E-01  e=3.637E-02  Zymomonas mobilis subsp. mobilis ATCC 10988
  1wk2-assembly1_A  TM=5.776E-01  e=8.312E-02  Thermus thermophilus

Secondary structure (DSSP, 8-state):
-PPEEEEEE-HHHHHHHHTT---EEEEE-SS---TT-EEEEEEESSSEEEEEEEEEEEEEEEGGGT-GGGTTEEEEEEEEPPHHHHHHHHHHHHHHH----GGGGG-/-PPEEEEEE-HHHHHHHHTT---EEEEE-TT---TT-EEEEEEESSSEEEEEEEEEEEEEEEGGGT-GGGTTEEEEEEEEPPHHHHHHHHHHHHHHH----GGGGG-

Radius of gyration: 21.04 Å; Cα contacts (8 Å, |Δi|>4): 379; chains: 2; bounding box: 40×56×85 Å